Protein AF-A0A9W8EAJ6-F1 (afdb_monomer_lite)

Structure (mmCIF, N/CA/C/O backbone):
data_AF-A0A9W8EAJ6-F1
#
_entry.id   AF-A0A9W8EAJ6-F1
#
loop_
_atom_site.group_PDB
_atom_site.id
_atom_site.type_symbol
_atom_site.label_atom_id
_atom_site.label_alt_id
_atom_site.label_comp_id
_atom_site.label_asym_id
_atom_site.label_entity_id
_atom_site.label_seq_id
_atom_site.pdbx_PDB_ins_code
_atom_site.Cartn_x
_atom_site.Cartn_y
_atom_site.Cartn_z
_atom_site.occupancy
_atom_site.B_iso_or_equiv
_atom_site.auth_seq_id
_atom_site.auth_comp_id
_atom_site.auth_asym_id
_atom_site.auth_atom_id
_atom_site.pdbx_PDB_model_num
ATOM 1 N N . MET A 1 1 ? -0.720 11.144 10.031 1.00 89.62 1 MET A N 1
ATOM 2 C CA . MET A 1 1 ? -1.050 9.856 9.384 1.00 89.62 1 MET A CA 1
ATOM 3 C C . MET A 1 1 ? -2.535 9.618 9.545 1.00 89.62 1 MET A C 1
ATOM 5 O O . MET A 1 1 ? -3.021 9.805 10.653 1.00 89.62 1 MET A O 1
ATOM 9 N N . ARG A 1 2 ? -3.242 9.291 8.466 1.00 92.81 2 ARG A N 1
ATOM 10 C CA . ARG A 1 2 ? -4.696 9.082 8.457 1.00 92.81 2 ARG A CA 1
ATOM 11 C C . ARG A 1 2 ? -5.006 7.852 7.611 1.00 92.81 2 ARG A C 1
ATOM 13 O O . ARG A 1 2 ? -4.375 7.677 6.569 1.00 92.81 2 ARG A O 1
ATOM 20 N N . PHE A 1 3 ? -5.939 7.018 8.045 1.00 95.12 3 PHE A N 1
ATOM 21 C CA . PHE A 1 3 ? -6.384 5.852 7.290 1.00 95.12 3 PHE A CA 1
ATOM 22 C C . PHE A 1 3 ? -7.760 6.101 6.695 1.00 95.12 3 PHE A C 1
ATOM 24 O O . PHE A 1 3 ? -8.607 6.727 7.323 1.00 95.12 3 PHE A O 1
ATOM 31 N N . PHE A 1 4 ? -7.978 5.572 5.501 1.00 95.56 4 PHE A N 1
ATOM 32 C CA . PHE A 1 4 ? -9.259 5.573 4.816 1.00 95.56 4 PHE A CA 1
ATOM 33 C C . PHE A 1 4 ? -9.623 4.129 4.497 1.00 95.56 4 PHE A C 1
ATOM 35 O O . PHE A 1 4 ? -8.801 3.388 3.944 1.00 95.56 4 PHE A O 1
ATOM 42 N N . VAL A 1 5 ? -10.840 3.738 4.860 1.00 95.44 5 VAL A N 1
ATOM 43 C CA . VAL A 1 5 ? -11.402 2.418 4.575 1.00 95.44 5 VAL A CA 1
ATOM 44 C C . VAL A 1 5 ? -12.725 2.614 3.864 1.00 95.44 5 VAL A C 1
ATOM 46 O O . VAL A 1 5 ? -13.635 3.243 4.398 1.00 95.44 5 VAL A O 1
ATOM 49 N N . LEU A 1 6 ? -12.814 2.098 2.642 1.00 94.19 6 LEU A N 1
ATOM 50 C CA . LEU A 1 6 ? -13.946 2.345 1.759 1.00 94.19 6 LEU A CA 1
ATOM 51 C C . LEU A 1 6 ? -14.467 1.033 1.176 1.00 94.19 6 LEU A C 1
ATOM 53 O O . LEU A 1 6 ? -13.667 0.255 0.646 1.00 94.19 6 LEU A O 1
ATOM 57 N N . PRO A 1 7 ? -15.782 0.769 1.237 1.00 93.50 7 PRO A N 1
ATOM 58 C CA . PRO A 1 7 ? -16.356 -0.352 0.520 1.00 93.50 7 PRO A CA 1
ATOM 59 C C . PRO A 1 7 ? -16.374 -0.022 -0.977 1.00 93.50 7 PRO A C 1
ATOM 61 O O . PRO A 1 7 ? -16.717 1.090 -1.376 1.00 93.50 7 PRO A O 1
ATOM 64 N N . LEU A 1 8 ? -15.966 -0.977 -1.811 1.00 91.31 8 LEU A N 1
ATOM 65 C CA . LEU A 1 8 ? -15.994 -0.826 -3.266 1.00 91.31 8 LEU A CA 1
ATOM 66 C C . LEU A 1 8 ? -17.090 -1.671 -3.893 1.00 91.31 8 LEU A C 1
ATOM 68 O O . LEU A 1 8 ? -17.785 -1.190 -4.782 1.00 91.31 8 LEU A O 1
ATOM 72 N N . PHE A 1 9 ? -17.232 -2.919 -3.453 1.00 90.44 9 PHE A N 1
ATOM 73 C CA . PHE A 1 9 ? -18.288 -3.810 -3.917 1.00 90.44 9 PHE A CA 1
ATOM 74 C C . PHE A 1 9 ? -18.411 -5.016 -2.985 1.00 90.44 9 PHE A C 1
ATOM 76 O O . PHE A 1 9 ? -17.441 -5.758 -2.818 1.00 90.44 9 PHE A O 1
ATOM 83 N N . LYS A 1 10 ? -19.591 -5.242 -2.397 1.00 87.00 10 LYS A N 1
ATOM 84 C CA . LYS A 1 10 ? -19.838 -6.336 -1.438 1.00 87.00 10 LYS A CA 1
ATOM 85 C C . LYS A 1 10 ? -18.746 -6.383 -0.351 1.00 87.00 10 LYS A C 1
ATOM 87 O O . LYS A 1 10 ? -18.447 -5.379 0.292 1.00 87.00 10 LYS A O 1
ATOM 92 N N . ASP A 1 11 ? -18.086 -7.529 -0.200 1.00 83.19 11 ASP A N 1
ATOM 93 C CA . ASP A 1 11 ? -17.000 -7.742 0.754 1.00 83.19 11 ASP A CA 1
ATOM 94 C C . ASP A 1 11 ? -15.643 -7.217 0.273 1.00 83.19 11 ASP A C 1
ATOM 96 O O . ASP A 1 11 ? -14.625 -7.535 0.881 1.00 83.19 11 ASP A O 1
ATOM 100 N N . GLN A 1 12 ? -15.554 -6.451 -0.811 1.00 87.69 12 GLN A N 1
ATOM 101 C CA . GLN A 1 12 ? -14.287 -5.910 -1.301 1.00 87.69 12 GLN A CA 1
ATOM 102 C C . GLN A 1 12 ? -14.110 -4.465 -0.845 1.00 87.69 12 GLN A C 1
ATOM 104 O O . GLN A 1 12 ? -14.872 -3.575 -1.229 1.00 87.69 12 GLN A O 1
ATOM 109 N N . TRP A 1 13 ? -13.100 -4.243 -0.003 1.00 91.94 13 TRP A N 1
ATOM 110 C CA . TRP A 1 13 ? -12.813 -2.946 0.605 1.00 91.94 13 TRP A CA 1
ATOM 111 C C . TRP A 1 13 ? -11.442 -2.455 0.166 1.00 91.94 13 TRP A C 1
ATOM 113 O O . TRP A 1 13 ? -10.505 -3.240 0.031 1.00 91.94 13 TRP A O 1
ATOM 123 N N . ALA A 1 14 ? -11.322 -1.147 -0.006 1.00 93.88 14 ALA A N 1
ATOM 124 C CA . ALA A 1 14 ? -10.057 -0.488 -0.237 1.00 93.88 14 ALA A CA 1
ATOM 125 C C . ALA A 1 14 ? -9.509 0.067 1.075 1.00 93.88 14 ALA A C 1
ATOM 127 O O . ALA A 1 14 ? -10.235 0.696 1.848 1.00 93.88 14 ALA A O 1
ATOM 128 N N . PHE A 1 15 ? -8.209 -0.109 1.277 1.00 95.19 15 PHE A N 1
ATOM 129 C CA . PHE A 1 15 ? -7.473 0.495 2.376 1.00 95.19 15 PHE A CA 1
ATOM 130 C C . PHE A 1 15 ? -6.466 1.490 1.808 1.00 95.19 15 PHE A C 1
ATOM 132 O O . PHE A 1 15 ? -5.731 1.179 0.869 1.00 95.19 15 PHE A O 1
ATOM 139 N N . HIS A 1 16 ? -6.404 2.683 2.386 1.00 94.94 16 HIS A N 1
ATOM 140 C CA . HIS A 1 16 ? -5.397 3.678 2.044 1.00 94.94 16 HIS A CA 1
ATOM 141 C C . HIS A 1 16 ? -4.862 4.334 3.313 1.00 94.94 16 HIS A C 1
ATOM 143 O O . HIS A 1 16 ? -5.620 4.702 4.207 1.00 94.94 16 HIS A O 1
ATOM 149 N N . CYS A 1 17 ? -3.544 4.497 3.389 1.00 94.31 17 CYS A N 1
ATOM 150 C CA . CYS A 1 17 ? -2.899 5.276 4.436 1.00 94.31 17 CYS A CA 1
ATOM 151 C C . CYS A 1 17 ? -2.287 6.531 3.819 1.00 94.31 17 CYS A C 1
ATOM 153 O O . CYS A 1 17 ? -1.396 6.434 2.972 1.00 94.31 17 CYS A O 1
ATOM 155 N N . GLN A 1 18 ? -2.725 7.694 4.292 1.00 90.75 18 GLN A N 1
ATOM 156 C CA . GLN A 1 18 ? -2.123 8.973 3.967 1.00 90.75 18 GLN A CA 1
ATOM 157 C C . GLN A 1 18 ? -1.048 9.314 5.008 1.00 90.75 18 GLN A C 1
ATOM 159 O O . GLN A 1 18 ? -1.333 9.608 6.179 1.00 90.75 18 GLN A O 1
ATOM 164 N N . ALA A 1 19 ? 0.209 9.304 4.572 1.00 84.31 19 ALA A N 1
ATOM 165 C CA . ALA A 1 19 ? 1.317 9.871 5.325 1.00 84.31 19 ALA A CA 1
ATOM 166 C C . ALA A 1 19 ? 1.406 11.379 5.045 1.00 84.31 19 ALA A C 1
ATOM 168 O O . ALA A 1 19 ? 1.349 11.810 3.900 1.00 84.31 19 ALA A O 1
ATOM 169 N N . SER A 1 20 ? 1.545 12.184 6.095 1.00 67.50 20 SER A N 1
ATOM 170 C CA . SER A 1 20 ? 1.568 13.651 6.011 1.00 67.50 20 SER A CA 1
ATOM 171 C C . SER A 1 20 ? 2.980 14.236 5.903 1.00 67.50 20 SER A C 1
ATOM 173 O O . SER A 1 20 ? 3.146 15.441 6.041 1.00 67.50 20 SER A O 1
ATOM 175 N N . ILE A 1 21 ? 4.007 13.398 5.732 1.00 67.06 21 ILE A N 1
ATOM 176 C CA . ILE A 1 21 ? 5.406 13.833 5.771 1.00 67.06 21 ILE A CA 1
ATOM 177 C C . ILE A 1 21 ? 6.063 13.493 4.432 1.00 67.06 21 ILE A C 1
ATOM 179 O O . ILE A 1 21 ? 6.077 12.314 4.060 1.00 67.06 21 ILE A O 1
ATOM 183 N N . PRO A 1 22 ? 6.598 14.493 3.709 1.00 66.81 22 PRO A N 1
ATOM 184 C CA . PRO A 1 22 ? 7.308 14.245 2.467 1.00 66.81 22 PRO A CA 1
ATOM 185 C C . PRO A 1 22 ? 8.595 13.457 2.751 1.00 66.81 22 PRO A C 1
ATOM 187 O O . PRO A 1 22 ? 9.232 13.661 3.789 1.00 66.81 22 PRO A O 1
ATOM 190 N N . PRO A 1 23 ? 9.009 12.552 1.851 1.00 67.06 23 PRO A N 1
ATOM 191 C CA . PRO A 1 23 ? 10.304 11.903 1.970 1.00 67.06 23 PRO A CA 1
ATOM 192 C C . PRO A 1 23 ? 11.406 12.971 1.905 1.00 67.06 23 PRO A C 1
ATOM 194 O O . PRO A 1 23 ? 11.477 13.742 0.954 1.00 67.06 23 PRO A O 1
ATOM 197 N N . THR A 1 24 ? 12.274 13.031 2.915 1.00 73.38 24 THR A N 1
ATOM 198 C CA . THR A 1 24 ? 13.404 13.972 2.962 1.00 73.38 24 THR A CA 1
ATOM 199 C C . THR A 1 24 ? 14.744 13.241 2.842 1.00 73.38 24 THR A C 1
ATOM 201 O O . THR A 1 24 ? 14.860 12.041 3.097 1.00 73.38 24 THR A O 1
ATOM 204 N N . GLY A 1 25 ? 15.785 13.962 2.412 1.00 83.56 25 GLY A N 1
ATOM 205 C CA . GLY A 1 25 ? 17.162 13.458 2.356 1.00 83.56 25 GLY A CA 1
ATOM 206 C C . GLY A 1 25 ? 17.630 12.957 0.983 1.00 83.56 25 GLY A C 1
ATOM 207 O O . GLY A 1 25 ? 17.016 13.204 -0.053 1.00 83.56 25 GLY A O 1
ATOM 208 N N . ARG A 1 26 ? 18.782 12.269 0.959 1.00 84.81 26 ARG A N 1
ATOM 209 C CA . ARG A 1 26 ? 19.450 11.838 -0.289 1.00 84.81 26 ARG A CA 1
ATOM 210 C C . ARG A 1 26 ? 18.648 10.786 -1.051 1.00 84.81 26 ARG A C 1
ATOM 212 O O . ARG A 1 26 ? 18.604 10.840 -2.273 1.00 84.81 26 ARG A O 1
ATOM 219 N N . ILE A 1 27 ? 18.005 9.861 -0.337 1.00 80.25 27 ILE A N 1
ATOM 220 C CA . ILE A 1 27 ? 17.162 8.820 -0.942 1.00 80.25 27 ILE A CA 1
ATOM 221 C C . ILE A 1 27 ? 15.975 9.461 -1.666 1.00 80.25 27 ILE A C 1
ATOM 223 O O . ILE A 1 27 ? 15.689 9.075 -2.793 1.00 80.25 27 ILE A O 1
ATOM 227 N N . ALA A 1 28 ? 15.349 10.480 -1.065 1.00 83.81 28 ALA A N 1
ATOM 228 C CA . ALA A 1 28 ? 14.253 11.214 -1.692 1.00 83.81 28 ALA A CA 1
ATOM 229 C C . ALA A 1 28 ? 14.673 11.817 -3.041 1.00 83.81 28 ALA A C 1
ATOM 231 O O . ALA A 1 28 ? 14.007 11.583 -4.037 1.00 83.81 28 ALA A O 1
ATOM 232 N N . ARG A 1 29 ? 15.854 12.449 -3.121 1.00 87.62 29 ARG A N 1
ATOM 233 C CA . ARG A 1 29 ? 16.379 12.989 -4.392 1.00 87.62 29 ARG A CA 1
ATOM 234 C C . ARG A 1 29 ? 16.555 11.925 -5.478 1.00 87.62 29 ARG A C 1
ATOM 236 O O . ARG A 1 29 ? 16.281 12.193 -6.643 1.00 87.62 29 ARG A O 1
ATOM 243 N N . TRP A 1 30 ? 17.028 10.732 -5.114 1.00 86.00 30 TRP A N 1
ATOM 244 C CA . TRP A 1 30 ? 17.162 9.621 -6.063 1.00 86.00 30 TRP A CA 1
ATOM 245 C C . TRP A 1 30 ? 15.804 9.090 -6.522 1.00 86.00 30 TRP A C 1
ATOM 247 O O . TRP A 1 30 ? 15.645 8.775 -7.700 1.00 86.00 30 TRP A O 1
ATOM 257 N N . VAL A 1 31 ? 14.827 9.024 -5.614 1.00 83.38 31 VAL A N 1
ATOM 258 C CA . VAL A 1 31 ? 13.443 8.669 -5.949 1.00 83.38 31 VAL A CA 1
ATOM 259 C C . VAL A 1 31 ? 12.846 9.712 -6.891 1.00 83.38 31 VAL A C 1
ATOM 261 O O . VAL A 1 31 ? 12.343 9.337 -7.942 1.00 83.38 31 VAL A O 1
ATOM 264 N N . ASP A 1 32 ? 12.986 11.003 -6.590 1.00 86.94 32 ASP A N 1
ATOM 265 C CA . ASP A 1 32 ? 12.490 12.094 -7.436 1.00 86.94 32 ASP A CA 1
ATOM 266 C C . ASP A 1 32 ? 13.138 12.075 -8.824 1.00 86.94 32 ASP A C 1
ATOM 268 O O . ASP A 1 32 ? 12.467 12.257 -9.839 1.00 86.94 32 ASP A O 1
ATOM 272 N N . TYR A 1 33 ? 14.446 11.817 -8.892 1.00 89.62 33 TYR A N 1
ATOM 273 C CA . TYR A 1 33 ? 15.153 11.640 -10.157 1.00 89.62 33 TYR A CA 1
ATOM 274 C C . TYR A 1 33 ? 14.584 10.465 -10.962 1.00 89.62 33 TYR A C 1
ATOM 276 O O . TYR A 1 33 ? 14.325 10.606 -12.160 1.00 89.62 33 TYR A O 1
ATOM 284 N N . ALA A 1 34 ? 14.368 9.316 -10.315 1.00 87.56 34 ALA A N 1
ATOM 285 C CA . ALA A 1 34 ? 13.790 8.141 -10.955 1.00 87.56 34 ALA A CA 1
ATOM 286 C C . ALA A 1 34 ? 12.357 8.406 -11.443 1.00 87.56 34 ALA A C 1
ATOM 288 O O . ALA A 1 34 ? 12.036 8.038 -12.573 1.00 87.56 34 ALA A O 1
ATOM 289 N N . SER A 1 35 ? 11.535 9.102 -10.651 1.00 87.56 35 SER A N 1
ATOM 290 C CA . SER A 1 35 ? 10.177 9.512 -11.027 1.00 87.56 35 SER A CA 1
ATOM 291 C C . SER A 1 35 ? 10.182 10.403 -12.266 1.00 87.56 35 SER A C 1
ATOM 293 O O . SER A 1 35 ? 9.521 10.076 -13.245 1.00 87.56 35 SER A O 1
ATOM 295 N N . ARG A 1 36 ? 11.024 11.445 -12.305 1.00 91.06 36 ARG A N 1
ATOM 296 C CA . ARG A 1 36 ? 11.154 12.325 -13.483 1.00 91.06 36 ARG A CA 1
ATOM 297 C C . ARG A 1 36 ? 11.602 11.569 -14.731 1.00 91.06 36 ARG A C 1
ATOM 299 O O . ARG A 1 36 ? 11.139 11.841 -15.834 1.00 91.06 36 ARG A O 1
ATOM 306 N N . LYS A 1 37 ? 12.523 10.609 -14.582 1.00 91.00 37 LYS A N 1
ATOM 307 C CA . LYS A 1 37 ? 12.946 9.753 -15.700 1.00 91.00 37 LYS A CA 1
ATOM 308 C C . LYS A 1 37 ? 11.824 8.836 -16.172 1.00 91.00 37 LYS A C 1
ATOM 310 O O . LYS A 1 37 ? 11.708 8.637 -17.376 1.00 91.00 37 LYS A O 1
ATOM 315 N N . TRP A 1 38 ? 11.020 8.299 -15.256 1.00 89.06 38 TRP A N 1
ATOM 316 C CA . TRP A 1 38 ? 9.852 7.480 -15.571 1.00 89.06 38 TRP A CA 1
ATOM 317 C C . TRP A 1 38 ? 8.773 8.283 -16.308 1.00 89.06 38 TRP A C 1
ATOM 319 O O . TRP A 1 38 ? 8.290 7.841 -17.347 1.00 89.06 38 TRP A O 1
ATOM 329 N N . GLU A 1 39 ? 8.460 9.487 -15.828 1.00 90.38 39 GLU A N 1
ATOM 330 C CA . GLU A 1 39 ? 7.523 10.430 -16.456 1.00 90.38 39 GLU A CA 1
ATOM 331 C C . GLU A 1 39 ? 7.987 10.840 -17.856 1.00 90.38 39 GLU A C 1
ATOM 333 O O . GLU A 1 39 ? 7.217 10.759 -18.811 1.00 90.38 39 GLU A O 1
ATOM 338 N N . GLY A 1 40 ? 9.278 11.132 -18.026 1.00 90.06 40 GLY A N 1
ATOM 339 C CA . GLY A 1 40 ? 9.847 11.439 -19.339 1.00 90.06 40 GLY A CA 1
ATOM 340 C C . GLY A 1 40 ? 9.742 10.295 -20.360 1.00 90.06 40 GLY A C 1
ATOM 341 O O . GLY A 1 40 ? 9.843 10.543 -21.560 1.00 90.06 40 GLY A O 1
ATOM 342 N N . LEU A 1 41 ? 9.525 9.036 -19.943 1.00 88.50 41 LEU A N 1
ATOM 343 C CA . LEU A 1 41 ? 9.222 7.943 -20.883 1.00 88.50 41 LEU A CA 1
ATOM 344 C C . LEU A 1 41 ? 7.795 8.048 -21.441 1.00 88.50 41 LEU A C 1
ATOM 346 O O . LEU A 1 41 ? 7.576 7.681 -22.600 1.00 88.50 41 LEU A O 1
ATOM 350 N N . ALA A 1 42 ? 6.851 8.558 -20.647 1.00 88.69 42 ALA A N 1
ATOM 351 C CA . ALA A 1 42 ? 5.457 8.745 -21.039 1.00 88.69 42 ALA A CA 1
ATOM 352 C C . ALA A 1 42 ? 5.305 9.821 -22.124 1.00 88.69 42 ALA A C 1
ATOM 354 O O . ALA A 1 42 ? 4.517 9.648 -23.050 1.00 88.69 42 ALA A O 1
ATOM 355 N N . GLU A 1 43 ? 6.114 10.881 -22.050 1.00 90.69 43 GLU A N 1
ATOM 356 C CA . GLU A 1 43 ? 6.112 12.013 -22.991 1.00 90.69 43 GLU A CA 1
ATOM 357 C C . GLU A 1 43 ? 6.640 11.653 -24.391 1.00 90.69 43 GLU A C 1
ATOM 359 O O . GLU A 1 43 ? 6.469 12.404 -25.350 1.00 90.69 43 GLU A O 1
ATOM 364 N N . THR A 1 44 ? 7.290 10.495 -24.545 1.00 90.75 44 THR A N 1
ATOM 365 C CA . THR A 1 44 ? 7.831 10.083 -25.847 1.00 90.75 44 THR A CA 1
ATOM 366 C C . THR A 1 44 ? 6.728 9.653 -26.824 1.00 90.75 44 THR A C 1
ATOM 368 O O . THR A 1 44 ? 5.710 9.106 -26.390 1.00 90.75 44 THR A O 1
ATOM 371 N N . PRO A 1 45 ? 6.923 9.822 -28.153 1.00 88.81 45 PRO A N 1
ATOM 372 C CA . PRO A 1 45 ? 5.915 9.466 -29.151 1.00 88.81 45 PRO A CA 1
ATOM 373 C C . PRO A 1 45 ? 5.407 8.031 -28.987 1.00 88.81 45 PRO A C 1
ATOM 375 O O . PRO A 1 45 ? 6.194 7.115 -28.746 1.00 88.81 45 PRO A O 1
ATOM 378 N N . THR A 1 46 ? 4.108 7.806 -29.195 1.00 80.31 46 THR A N 1
ATOM 379 C CA . THR A 1 46 ? 3.432 6.511 -28.956 1.00 80.31 46 THR A CA 1
ATOM 380 C C . THR A 1 46 ? 4.038 5.329 -29.720 1.00 80.31 46 THR A C 1
ATOM 382 O O . THR A 1 46 ? 3.982 4.190 -29.261 1.00 80.31 46 THR A O 1
ATOM 385 N N . LYS A 1 47 ? 4.670 5.582 -30.873 1.00 86.38 47 LYS A N 1
ATOM 386 C CA . LYS A 1 47 ? 5.364 4.558 -31.674 1.00 86.38 47 LYS A CA 1
ATOM 387 C C . LYS A 1 47 ? 6.769 4.206 -31.155 1.00 86.38 47 LYS A C 1
ATOM 389 O O . LYS A 1 47 ? 7.353 3.232 -31.622 1.00 86.38 47 LYS A O 1
ATOM 394 N N . SER A 1 48 ? 7.312 4.961 -30.199 1.00 90.00 48 SER A N 1
ATOM 395 C CA . SER A 1 48 ? 8.650 4.756 -29.637 1.00 90.00 48 SER A CA 1
ATOM 396 C C . SER A 1 48 ? 8.706 3.538 -28.714 1.00 90.00 48 SER A C 1
ATOM 398 O O . SER A 1 48 ? 7.792 3.283 -27.926 1.00 90.00 48 SER A O 1
ATOM 400 N N . TRP A 1 49 ? 9.829 2.816 -28.737 1.00 87.31 49 TRP A N 1
ATOM 401 C CA . TRP A 1 49 ? 10.092 1.721 -27.798 1.00 87.31 49 TRP A CA 1
ATOM 402 C C . TRP A 1 49 ? 10.058 2.186 -26.330 1.00 87.31 49 TRP A C 1
ATOM 404 O O . TRP A 1 49 ? 9.671 1.414 -25.457 1.00 87.31 49 TRP A O 1
ATOM 414 N N . LYS A 1 50 ? 10.393 3.458 -26.061 1.00 88.06 50 LYS A N 1
ATOM 415 C CA . LYS A 1 50 ? 10.328 4.071 -24.723 1.00 88.06 50 LYS A CA 1
ATOM 416 C C . LYS A 1 50 ? 8.891 4.188 -24.213 1.00 88.06 50 LYS A C 1
ATOM 418 O O . LYS A 1 50 ? 8.616 3.797 -23.083 1.00 88.06 50 LYS A O 1
ATOM 423 N N . ASN A 1 51 ? 7.968 4.640 -25.063 1.00 90.50 51 ASN A N 1
ATOM 424 C CA . ASN A 1 51 ? 6.550 4.705 -24.720 1.00 90.50 51 ASN A CA 1
ATOM 425 C C . ASN A 1 51 ? 5.979 3.291 -24.509 1.00 90.50 51 ASN A C 1
ATOM 427 O O . ASN A 1 51 ? 5.270 3.042 -23.536 1.00 90.50 51 ASN A O 1
ATOM 431 N N . ARG A 1 52 ? 6.379 2.318 -25.346 1.00 89.69 52 ARG A N 1
ATOM 432 C CA . ARG A 1 52 ? 6.030 0.899 -25.141 1.00 89.69 52 ARG A CA 1
ATOM 433 C C . ARG A 1 52 ? 6.543 0.360 -23.804 1.00 89.69 52 ARG A C 1
ATOM 435 O O . ARG A 1 52 ? 5.810 -0.368 -23.134 1.00 89.69 52 ARG A O 1
ATOM 442 N N . LEU A 1 53 ? 7.765 0.720 -23.404 1.00 89.75 53 LEU A N 1
ATOM 443 C CA . LEU A 1 53 ? 8.334 0.359 -22.105 1.00 89.75 53 LEU A CA 1
ATOM 444 C C . LEU A 1 53 ? 7.514 0.957 -20.955 1.00 89.75 53 LEU A C 1
ATOM 446 O O . LEU A 1 53 ? 7.143 0.224 -20.040 1.00 89.75 53 LEU A O 1
ATOM 450 N N . TYR A 1 54 ? 7.174 2.245 -21.036 1.00 90.62 54 TYR A N 1
ATOM 451 C CA . TYR A 1 54 ? 6.316 2.915 -20.057 1.00 90.62 54 TYR A CA 1
ATOM 452 C C . TYR A 1 54 ? 4.955 2.219 -19.928 1.00 90.62 54 TYR A C 1
ATOM 454 O O . TYR A 1 54 ? 4.585 1.785 -18.839 1.00 90.62 54 TYR A O 1
ATOM 462 N N . GLN A 1 55 ? 4.244 2.012 -21.042 1.00 91.44 55 GLN A N 1
ATOM 463 C CA . GLN A 1 55 ? 2.937 1.345 -21.039 1.00 91.44 55 GLN A CA 1
ATOM 464 C C . GLN A 1 55 ? 3.012 -0.076 -20.473 1.00 91.44 55 GLN A C 1
ATOM 466 O O . GLN A 1 55 ? 2.144 -0.494 -19.709 1.00 91.44 55 GLN A O 1
ATOM 471 N N . THR A 1 56 ? 4.052 -0.830 -20.836 1.00 90.88 56 THR A N 1
ATOM 472 C CA . THR A 1 56 ? 4.253 -2.195 -20.334 1.00 90.88 56 THR A CA 1
ATOM 473 C C . THR A 1 56 ? 4.514 -2.192 -18.831 1.00 90.88 56 THR A C 1
ATOM 475 O O . THR A 1 56 ? 3.926 -2.997 -18.110 1.00 90.88 56 THR A O 1
ATOM 478 N N . GLY A 1 57 ? 5.339 -1.266 -18.337 1.00 90.50 57 GLY A N 1
ATOM 479 C CA . GLY A 1 57 ? 5.586 -1.120 -16.907 1.00 90.50 57 GLY A CA 1
ATOM 480 C C . GLY A 1 57 ? 4.347 -0.682 -16.131 1.00 90.50 57 GLY A C 1
ATOM 481 O O . GLY A 1 57 ? 4.090 -1.243 -15.072 1.00 90.50 57 GLY A O 1
ATOM 482 N N . MET A 1 58 ? 3.527 0.223 -16.673 1.00 89.12 58 MET A N 1
ATOM 483 C CA . MET A 1 58 ? 2.246 0.606 -16.064 1.00 89.12 58 MET A CA 1
ATOM 484 C C . MET A 1 58 ? 1.309 -0.600 -15.928 1.00 89.12 58 MET A C 1
ATOM 486 O O . MET A 1 58 ? 0.872 -0.908 -14.822 1.00 89.12 58 MET A O 1
ATOM 490 N N . ARG A 1 59 ? 1.121 -1.382 -17.003 1.00 89.75 59 ARG A N 1
ATOM 491 C CA . ARG A 1 59 ? 0.329 -2.629 -16.957 1.00 89.75 59 ARG A CA 1
ATOM 492 C C . ARG A 1 59 ? 0.853 -3.619 -15.919 1.00 89.75 59 ARG A C 1
ATOM 494 O O . ARG A 1 59 ? 0.074 -4.344 -15.308 1.00 89.75 59 ARG A O 1
ATOM 501 N N . LEU A 1 60 ? 2.170 -3.683 -15.735 1.00 89.38 60 LEU A N 1
ATOM 502 C CA . LEU A 1 60 ? 2.794 -4.544 -14.735 1.00 89.38 60 LEU A CA 1
ATOM 503 C C . LEU A 1 60 ? 2.547 -4.032 -13.310 1.00 89.38 60 LEU A C 1
ATOM 505 O O . LEU A 1 60 ? 2.255 -4.829 -12.422 1.00 89.38 60 LEU A O 1
ATOM 509 N N . MET A 1 61 ? 2.627 -2.719 -13.091 1.00 88.31 61 MET A N 1
ATOM 510 C CA . MET A 1 61 ? 2.335 -2.093 -11.799 1.00 88.31 61 MET A CA 1
ATOM 511 C C . MET A 1 61 ? 0.858 -2.209 -11.410 1.00 88.31 61 MET A C 1
ATOM 513 O O . MET A 1 61 ? 0.561 -2.356 -10.226 1.00 88.31 61 MET A O 1
ATOM 517 N N . ASP A 1 62 ? -0.055 -2.196 -12.380 1.00 87.06 62 ASP A N 1
ATOM 518 C CA . ASP A 1 62 ? -1.498 -2.345 -12.144 1.00 87.06 62 ASP A CA 1
ATOM 519 C C . ASP A 1 62 ? -1.894 -3.773 -11.742 1.00 87.06 62 ASP A C 1
ATOM 521 O O . ASP A 1 62 ? -2.905 -3.977 -11.067 1.00 87.06 62 ASP A O 1
ATOM 525 N N . ARG A 1 63 ? -1.059 -4.765 -12.079 1.00 89.19 63 ARG A N 1
ATOM 526 C CA . ARG A 1 63 ? -1.204 -6.152 -11.605 1.00 89.19 63 ARG A CA 1
ATOM 527 C C . ARG A 1 63 ? -0.788 -6.347 -10.150 1.00 89.19 63 ARG A C 1
ATOM 529 O O . ARG A 1 63 ? -1.077 -7.394 -9.579 1.00 89.19 63 ARG A O 1
ATOM 536 N N . ILE A 1 64 ? -0.077 -5.390 -9.559 1.00 91.06 64 ILE A N 1
ATOM 537 C CA . ILE A 1 64 ? 0.331 -5.478 -8.157 1.00 91.06 64 ILE A CA 1
ATOM 538 C C . ILE A 1 64 ? -0.914 -5.336 -7.284 1.00 91.06 64 ILE A C 1
ATOM 540 O O . ILE A 1 64 ? -1.642 -4.353 -7.413 1.00 91.06 64 ILE A O 1
ATOM 544 N N . ASP A 1 65 ? -1.120 -6.295 -6.380 1.00 91.69 65 ASP A N 1
ATOM 545 C CA . ASP A 1 65 ? -2.216 -6.305 -5.405 1.00 91.69 65 ASP A CA 1
ATOM 546 C C . ASP A 1 65 ? -2.340 -4.930 -4.720 1.00 91.69 65 ASP A C 1
ATOM 548 O O . ASP A 1 65 ? -1.358 -4.366 -4.225 1.00 91.69 65 ASP A O 1
ATOM 552 N N . HIS A 1 66 ? -3.543 -4.359 -4.719 1.00 91.94 66 HIS A N 1
ATOM 553 C CA . HIS A 1 66 ? -3.819 -3.063 -4.101 1.00 91.94 66 HIS A CA 1
ATOM 554 C C . HIS A 1 66 ? -3.436 -3.022 -2.611 1.00 91.94 66 HIS A C 1
ATOM 556 O O . HIS A 1 66 ? -3.024 -1.967 -2.125 1.00 91.94 66 HIS A O 1
ATOM 562 N N . HIS A 1 67 ? -3.460 -4.154 -1.899 1.00 94.44 67 HIS A N 1
ATOM 563 C CA . HIS A 1 67 ? -2.968 -4.238 -0.526 1.00 94.44 67 HIS A CA 1
ATOM 564 C C . HIS A 1 67 ? -1.452 -4.014 -0.429 1.00 94.44 67 HIS A C 1
ATOM 566 O O . HIS A 1 67 ? -0.989 -3.411 0.535 1.00 94.44 67 HIS A O 1
ATOM 572 N N . GLU A 1 68 ? -0.658 -4.433 -1.423 1.00 95.12 68 GLU A N 1
ATOM 573 C CA . GLU A 1 68 ? 0.784 -4.140 -1.447 1.00 95.12 68 GLU A CA 1
ATOM 574 C C . GLU A 1 68 ? 1.008 -2.621 -1.516 1.00 95.12 68 GLU A C 1
ATOM 576 O O . GLU A 1 68 ? 1.852 -2.077 -0.802 1.00 95.12 68 GLU A O 1
ATOM 581 N N . TRP A 1 69 ? 0.212 -1.911 -2.322 1.00 93.81 69 TRP A N 1
ATOM 582 C CA . TRP A 1 69 ? 0.242 -0.447 -2.388 1.00 93.81 69 TRP A CA 1
ATOM 583 C C . TRP A 1 69 ? -0.209 0.217 -1.086 1.00 93.81 69 TRP A C 1
ATOM 585 O O . TRP A 1 69 ? 0.430 1.183 -0.665 1.00 93.81 69 TRP A O 1
ATOM 595 N N . PHE A 1 70 ? -1.239 -0.323 -0.432 1.00 95.56 70 PHE A N 1
ATOM 596 C CA . PHE A 1 70 ? -1.668 0.111 0.896 1.00 95.56 70 PHE A CA 1
ATOM 597 C C . PHE A 1 70 ? -0.529 0.007 1.917 1.00 95.56 70 PHE A C 1
ATOM 599 O O . PHE A 1 70 ? -0.172 1.000 2.546 1.00 95.56 70 PHE A O 1
ATOM 606 N N . PHE A 1 71 ? 0.114 -1.157 2.040 1.00 96.38 71 PHE A N 1
ATOM 607 C C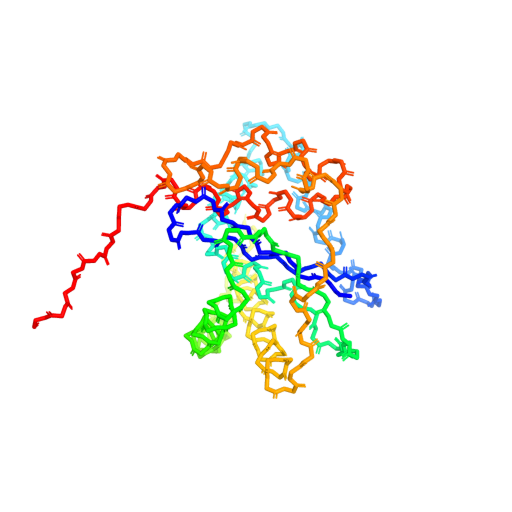A . PHE A 1 71 ? 1.209 -1.323 2.996 1.00 96.38 71 PHE A CA 1
ATOM 608 C C . PHE A 1 71 ? 2.398 -0.413 2.688 1.00 96.38 71 PHE A C 1
ATOM 610 O O . PHE A 1 71 ? 3.007 0.133 3.603 1.00 96.38 71 PHE A O 1
ATOM 617 N N . LYS A 1 72 ? 2.717 -0.184 1.410 1.00 93.38 72 LYS A N 1
ATOM 618 C CA . LYS A 1 72 ? 3.788 0.745 1.016 1.00 93.38 72 LYS A CA 1
ATOM 619 C C . LYS A 1 72 ? 3.526 2.186 1.457 1.00 93.38 72 LYS A C 1
ATOM 621 O O . LYS A 1 72 ? 4.499 2.914 1.687 1.00 93.38 72 LYS A O 1
ATOM 626 N N . SER A 1 73 ? 2.255 2.588 1.558 1.00 92.19 73 SER A N 1
ATOM 627 C CA . SER A 1 73 ? 1.850 3.934 1.971 1.00 92.19 73 SER A CA 1
ATOM 628 C C . SER A 1 73 ? 1.847 4.126 3.493 1.00 92.19 73 SER A C 1
ATOM 630 O O . SER A 1 73 ? 1.831 5.264 3.967 1.00 92.19 73 SER A O 1
ATOM 632 N N . VAL A 1 74 ? 1.944 3.042 4.273 1.00 94.06 74 VAL A N 1
ATOM 633 C CA . VAL A 1 74 ? 2.159 3.117 5.722 1.00 94.06 74 VAL A CA 1
ATOM 634 C C . VAL A 1 74 ? 3.594 3.617 5.989 1.00 94.06 74 VAL A C 1
ATOM 636 O O . VAL A 1 74 ? 4.569 2.994 5.547 1.00 94.06 74 VAL A O 1
ATOM 639 N N . PRO A 1 75 ? 3.779 4.761 6.677 1.00 90.69 75 PRO A N 1
ATOM 640 C CA . PRO A 1 75 ? 5.109 5.258 7.028 1.00 90.69 75 PRO A CA 1
ATOM 641 C C . PRO A 1 75 ? 5.789 4.273 7.981 1.00 90.69 75 PRO A C 1
ATOM 643 O O . PRO A 1 75 ? 5.106 3.590 8.719 1.00 90.69 75 PRO A O 1
ATOM 646 N N . THR A 1 76 ? 7.119 4.178 7.987 1.00 88.69 76 THR A N 1
ATOM 647 C CA . THR A 1 76 ? 7.852 3.148 8.767 1.00 88.69 76 THR A CA 1
ATOM 648 C C . THR A 1 76 ? 8.717 3.710 9.890 1.00 88.69 76 THR A C 1
ATOM 650 O O . THR A 1 76 ? 9.307 2.948 10.646 1.00 88.69 76 THR A O 1
ATOM 653 N N . HIS A 1 77 ? 8.848 5.035 9.960 1.00 82.81 77 HIS A N 1
ATOM 654 C CA . HIS A 1 77 ? 9.745 5.733 10.890 1.00 82.81 77 HIS A CA 1
ATOM 655 C C . HIS A 1 77 ? 9.004 6.710 11.805 1.00 82.81 77 HIS A C 1
ATOM 657 O O . HIS A 1 77 ? 9.632 7.417 12.583 1.00 82.81 77 HIS A O 1
ATOM 663 N N . ILE A 1 78 ? 7.679 6.793 11.676 1.00 82.62 78 ILE A N 1
ATOM 664 C CA . ILE A 1 78 ? 6.849 7.752 12.400 1.00 82.62 78 ILE A CA 1
ATOM 665 C C . ILE A 1 78 ? 5.675 6.989 12.978 1.00 82.62 78 ILE A C 1
ATOM 667 O O . ILE A 1 78 ? 4.765 6.616 12.239 1.00 82.62 78 ILE A O 1
ATOM 671 N N . THR A 1 79 ? 5.684 6.803 14.288 1.00 86.19 79 THR A N 1
ATOM 672 C CA . THR A 1 79 ? 4.568 6.203 15.011 1.00 86.19 79 THR A CA 1
ATOM 673 C C . THR A 1 79 ? 3.717 7.338 15.578 1.00 86.19 79 THR A C 1
ATOM 675 O O . THR A 1 79 ? 4.180 8.056 16.467 1.00 86.19 79 THR A O 1
ATOM 678 N N . PRO A 1 80 ? 2.502 7.580 15.055 1.00 85.44 80 PRO A N 1
ATOM 679 C CA . PRO A 1 80 ? 1.629 8.601 15.621 1.00 85.44 80 PRO A CA 1
ATOM 680 C C . PRO A 1 80 ? 1.203 8.207 17.037 1.00 85.44 80 PRO A C 1
ATOM 682 O O . PRO A 1 80 ? 1.185 7.027 17.381 1.00 85.44 80 PRO A O 1
ATOM 685 N N . ILE A 1 81 ? 0.821 9.191 17.852 1.00 86.12 81 ILE A N 1
ATOM 686 C CA . ILE A 1 81 ? 0.179 8.927 19.150 1.00 86.12 81 ILE A CA 1
ATOM 687 C C . ILE A 1 81 ? -1.162 8.229 18.905 1.00 86.12 81 ILE A C 1
ATOM 689 O O . ILE A 1 81 ? -1.438 7.182 19.477 1.00 86.12 81 ILE A O 1
ATOM 693 N N . LYS A 1 82 ? -1.957 8.799 17.997 1.00 90.44 82 LYS A N 1
ATOM 694 C CA . LYS A 1 82 ? -3.253 8.294 17.551 1.00 90.44 82 LYS A CA 1
ATOM 695 C C . LYS A 1 82 ? -3.399 8.533 16.051 1.00 90.44 82 LYS A C 1
ATOM 697 O O . LYS A 1 82 ? -3.007 9.590 15.553 1.00 90.44 82 LYS A O 1
ATOM 702 N N . ALA A 1 83 ? -3.926 7.551 15.330 1.00 92.81 83 ALA A N 1
ATOM 703 C CA . ALA A 1 83 ? -4.162 7.621 13.894 1.00 92.81 83 ALA A CA 1
ATOM 704 C C . ALA A 1 83 ? -5.662 7.464 13.605 1.00 92.81 83 ALA A C 1
ATOM 706 O O . ALA A 1 83 ? -6.197 6.379 13.842 1.00 92.81 83 ALA A O 1
ATOM 707 N N . PRO A 1 84 ? -6.344 8.504 13.094 1.00 95.31 84 PRO A N 1
ATOM 708 C CA . PRO A 1 84 ? -7.753 8.401 12.743 1.00 95.31 84 PRO A CA 1
ATOM 709 C C . PRO A 1 84 ? -7.943 7.456 11.554 1.00 95.31 84 PRO A C 1
ATOM 711 O O . PRO A 1 84 ? -7.163 7.479 10.592 1.00 95.31 84 PRO A O 1
ATOM 714 N N . VAL A 1 85 ? -8.988 6.640 11.633 1.00 96.25 85 VAL A N 1
ATOM 715 C CA . VAL A 1 85 ? -9.472 5.751 10.583 1.00 96.25 85 VAL A CA 1
ATOM 716 C C . VAL A 1 85 ? -10.836 6.263 10.145 1.00 96.25 85 VAL A C 1
ATOM 718 O O . VAL A 1 85 ? -11.809 6.158 10.882 1.00 96.25 85 VAL A O 1
ATOM 721 N N . TYR A 1 86 ? -10.902 6.818 8.941 1.00 95.75 86 TYR A N 1
ATOM 722 C CA . TYR A 1 86 ? -12.142 7.272 8.330 1.00 95.75 86 TYR A CA 1
ATOM 723 C C . TYR A 1 86 ? -12.814 6.105 7.616 1.00 95.75 86 TYR A C 1
ATOM 725 O O . TYR A 1 86 ? -12.224 5.503 6.712 1.00 95.75 86 TYR A O 1
ATOM 733 N N . HIS A 1 87 ? -14.040 5.795 8.021 1.00 94.75 87 HIS A N 1
ATOM 734 C CA . HIS A 1 87 ? -14.852 4.745 7.424 1.00 94.75 87 HIS A CA 1
ATOM 735 C C . HIS A 1 87 ? -16.340 5.128 7.440 1.00 94.75 87 HIS A C 1
ATOM 737 O O . HIS A 1 87 ? -16.792 5.754 8.398 1.00 94.75 87 HIS A O 1
ATOM 743 N N . PRO A 1 88 ? -17.117 4.755 6.412 1.00 93.62 88 PRO A N 1
ATOM 744 C CA . PRO A 1 88 ? -18.559 4.974 6.422 1.00 93.62 88 PRO A CA 1
ATOM 745 C C . PRO A 1 88 ? -19.244 4.098 7.482 1.00 93.62 88 PRO A C 1
ATOM 747 O O . PRO A 1 88 ? -18.708 3.065 7.903 1.00 93.62 88 PRO A O 1
ATOM 750 N N . LYS A 1 89 ? -20.461 4.469 7.883 1.00 91.06 89 LYS A N 1
ATOM 751 C CA . LYS A 1 89 ? -21.270 3.788 8.912 1.00 91.06 89 LYS A CA 1
ATOM 752 C C . LYS A 1 89 ? -21.642 2.361 8.527 1.00 91.06 89 LYS A C 1
ATOM 754 O O . LYS A 1 89 ? -21.817 1.522 9.404 1.00 91.06 89 LYS A O 1
ATOM 759 N N . VAL A 1 90 ? -21.729 2.077 7.225 1.00 91.25 90 VAL A N 1
ATOM 760 C CA . VAL A 1 90 ? -21.978 0.723 6.701 1.00 91.25 90 VAL A CA 1
ATOM 761 C C . VAL A 1 90 ? -20.866 -0.266 7.075 1.00 91.25 90 VAL A C 1
ATOM 763 O O . VAL A 1 90 ? -21.103 -1.470 7.079 1.00 91.25 90 VAL A O 1
ATOM 766 N N . LEU A 1 91 ? -19.663 0.219 7.414 1.00 91.88 91 LEU A N 1
ATOM 767 C CA . LEU A 1 91 ? -18.538 -0.605 7.852 1.00 91.88 91 LEU A CA 1
ATOM 768 C C . LEU A 1 91 ? -18.333 -0.486 9.370 1.00 91.88 91 LEU A C 1
ATOM 770 O O . LEU A 1 91 ? -17.820 0.530 9.838 1.00 91.88 91 LEU A O 1
ATOM 774 N N . PRO A 1 92 ? -18.664 -1.520 10.165 1.00 93.25 92 PRO A N 1
ATOM 775 C CA . PRO A 1 92 ? -18.432 -1.483 11.603 1.00 93.25 92 PRO A CA 1
ATOM 776 C C . PRO A 1 92 ? -16.939 -1.523 11.943 1.00 93.25 92 PRO A C 1
ATOM 778 O O . PRO A 1 92 ? -16.188 -2.349 11.414 1.00 93.25 92 PRO A O 1
ATOM 781 N N . ALA A 1 93 ? -16.521 -0.697 12.904 1.00 94.31 93 ALA A N 1
ATOM 782 C CA . ALA A 1 93 ? -15.131 -0.596 13.353 1.00 94.31 93 ALA A CA 1
ATOM 783 C C . ALA A 1 93 ? -14.516 -1.951 13.762 1.00 94.31 93 ALA A C 1
ATOM 785 O O . ALA A 1 93 ? -13.361 -2.241 13.443 1.00 94.31 93 ALA A O 1
ATOM 786 N N . SER A 1 94 ? -15.299 -2.819 14.414 1.00 94.31 94 SER A N 1
ATOM 787 C CA . SER A 1 94 ? -14.867 -4.164 14.819 1.00 94.31 94 SER A CA 1
ATOM 788 C C . SER A 1 94 ? -14.489 -5.042 13.624 1.00 94.31 94 SER A C 1
ATOM 790 O O . SER A 1 94 ? -13.451 -5.708 13.654 1.00 94.31 94 SER A O 1
ATOM 792 N N . GLN A 1 95 ? -15.276 -4.993 12.544 1.00 94.62 95 GLN A N 1
ATOM 793 C CA . GLN A 1 95 ? -15.002 -5.747 11.322 1.00 94.62 95 GLN A CA 1
ATOM 794 C C . GLN A 1 95 ? -13.767 -5.202 10.600 1.00 94.62 95 GLN A C 1
ATOM 796 O O . GLN A 1 95 ? -12.932 -5.980 10.137 1.00 94.62 95 GLN A O 1
ATOM 801 N N . ILE A 1 96 ? -13.604 -3.874 10.552 1.00 95.31 96 ILE A N 1
ATOM 802 C CA . ILE A 1 96 ? -12.408 -3.232 9.987 1.00 95.31 96 ILE A CA 1
ATOM 803 C C . ILE A 1 96 ? -11.162 -3.681 10.744 1.00 95.31 96 ILE A C 1
ATOM 805 O O . ILE A 1 96 ? -10.199 -4.132 10.121 1.00 95.31 96 ILE A O 1
ATOM 809 N N . ARG A 1 97 ? -11.186 -3.627 12.080 1.00 95.94 97 ARG A N 1
ATOM 810 C CA . ARG A 1 97 ? -10.064 -4.069 12.913 1.00 95.94 97 ARG A CA 1
ATOM 811 C C . ARG A 1 97 ? -9.741 -5.543 12.684 1.00 95.94 97 ARG A C 1
ATOM 813 O O . ARG A 1 97 ? -8.589 -5.869 12.411 1.00 95.94 97 ARG A O 1
ATOM 820 N N . GLN A 1 98 ? -10.739 -6.427 12.740 1.00 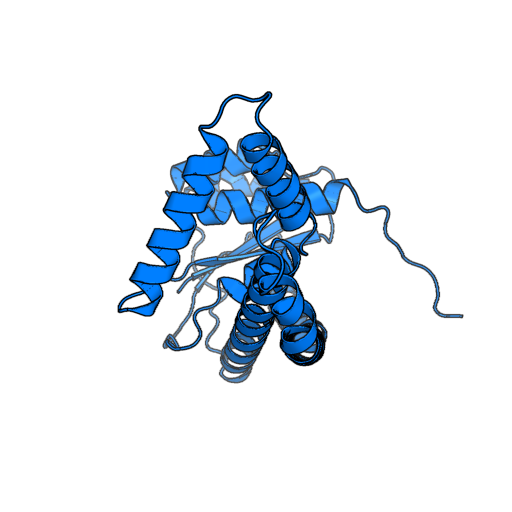95.94 98 GLN A N 1
ATOM 821 C CA . GLN A 1 98 ? -10.544 -7.863 12.518 1.00 95.94 98 GLN A CA 1
ATOM 822 C C . GLN A 1 98 ? -9.945 -8.144 11.135 1.00 95.94 98 GLN A C 1
ATOM 824 O O . GLN A 1 98 ? -9.032 -8.963 10.995 1.00 95.94 98 GLN A O 1
ATOM 829 N N . ARG A 1 99 ? -10.423 -7.438 10.108 1.00 95.62 99 ARG A N 1
ATOM 830 C CA . ARG A 1 99 ? -9.935 -7.593 8.740 1.00 95.62 99 ARG A CA 1
ATOM 831 C C . ARG A 1 99 ? -8.514 -7.074 8.564 1.00 95.62 99 ARG A C 1
ATOM 833 O O . ARG A 1 99 ? -7.726 -7.744 7.906 1.00 95.62 99 ARG A O 1
ATOM 840 N N . LEU A 1 100 ? -8.168 -5.940 9.173 1.00 96.25 100 LEU A N 1
ATOM 841 C CA . LEU A 1 100 ? -6.801 -5.416 9.177 1.00 96.25 100 LEU A CA 1
ATOM 842 C C . LEU A 1 100 ? -5.831 -6.383 9.862 1.00 96.25 100 LEU A C 1
ATOM 844 O O . LEU A 1 100 ? -4.784 -6.679 9.292 1.00 96.25 100 LEU A O 1
ATOM 848 N N . VAL A 1 101 ? -6.200 -6.931 11.026 1.00 97.25 101 VAL A N 1
ATOM 849 C CA . VAL A 1 101 ? -5.399 -7.948 11.733 1.00 97.25 101 VAL A CA 1
ATOM 850 C C . VAL A 1 101 ? -5.163 -9.165 10.839 1.00 97.25 101 VAL A C 1
ATOM 852 O O . VAL A 1 101 ? -4.024 -9.598 10.667 1.00 97.25 101 VAL A O 1
ATOM 855 N N . ARG A 1 102 ? -6.218 -9.685 10.199 1.00 97.12 102 ARG A N 1
ATOM 856 C CA . ARG A 1 102 ? -6.106 -10.819 9.271 1.00 97.12 102 ARG A CA 1
ATOM 857 C C . ARG A 1 102 ? -5.210 -10.498 8.074 1.00 97.12 102 ARG A C 1
ATOM 859 O O . ARG A 1 102 ? -4.348 -11.299 7.725 1.00 97.12 102 ARG A O 1
ATOM 866 N N . LEU A 1 103 ? -5.397 -9.327 7.468 1.00 96.00 103 LEU A N 1
ATOM 867 C CA . LEU A 1 103 ? -4.645 -8.888 6.296 1.00 96.00 103 LEU A CA 1
ATOM 868 C C . LEU A 1 103 ? -3.152 -8.733 6.613 1.00 96.00 103 LEU A C 1
ATOM 870 O O . LEU A 1 103 ? -2.310 -9.168 5.831 1.00 96.00 103 LEU A O 1
ATOM 874 N N . VAL A 1 104 ? -2.813 -8.148 7.764 1.00 97.56 104 VAL A N 1
ATOM 875 C CA . VAL A 1 104 ? -1.426 -8.031 8.238 1.00 97.56 104 VAL A CA 1
ATOM 876 C C . VAL A 1 104 ? -0.821 -9.414 8.476 1.00 97.56 104 VAL A C 1
ATOM 878 O O . VAL A 1 104 ? 0.271 -9.685 7.971 1.00 97.56 104 VAL A O 1
ATOM 881 N N . ALA A 1 105 ? -1.536 -10.302 9.174 1.00 97.69 105 ALA A N 1
ATOM 882 C CA . ALA A 1 105 ? -1.075 -11.660 9.462 1.00 97.69 105 ALA A CA 1
ATOM 883 C C . ALA A 1 105 ? -0.800 -12.475 8.184 1.00 97.69 105 ALA A C 1
ATOM 885 O O . ALA A 1 105 ? 0.178 -13.218 8.124 1.00 97.69 105 ALA A O 1
ATOM 886 N N . GLU A 1 106 ? -1.616 -12.299 7.142 1.00 96.56 106 GLU A N 1
ATOM 887 C CA . GLU A 1 106 ? -1.437 -12.958 5.845 1.00 96.56 106 GLU A CA 1
ATOM 888 C C . GLU A 1 106 ? -0.292 -12.334 5.025 1.00 96.56 106 GLU A C 1
ATOM 890 O O . GLU A 1 106 ? 0.589 -13.031 4.511 1.00 96.56 106 GLU A O 1
ATOM 895 N N . LYS A 1 107 ? -0.282 -11.003 4.885 1.00 96.56 107 LYS A N 1
ATOM 896 C CA . LYS A 1 107 ? 0.573 -10.309 3.909 1.00 96.56 107 LYS A CA 1
ATOM 897 C C . LYS A 1 107 ? 1.978 -10.004 4.434 1.00 96.56 107 LYS A C 1
ATOM 899 O O . LYS A 1 107 ? 2.916 -9.935 3.635 1.00 96.56 107 LYS A O 1
ATOM 904 N N . ARG A 1 108 ? 2.181 -9.882 5.753 1.00 97.25 108 ARG A N 1
ATOM 905 C CA . ARG A 1 108 ? 3.512 -9.676 6.361 1.00 97.25 108 ARG A CA 1
ATOM 906 C C . ARG A 1 108 ? 4.500 -10.810 6.029 1.00 97.25 108 ARG A C 1
ATOM 908 O O . ARG A 1 108 ? 5.561 -10.498 5.477 1.00 97.25 108 ARG A O 1
ATOM 915 N N . PRO A 1 109 ? 4.212 -12.104 6.296 1.00 97.81 109 PRO A N 1
ATOM 916 C CA . PRO A 1 109 ? 5.134 -13.190 5.953 1.00 97.81 109 PRO A CA 1
ATOM 917 C C . PRO A 1 109 ? 5.304 -13.348 4.438 1.00 97.81 109 PRO A C 1
ATOM 919 O O . PRO A 1 109 ? 6.415 -13.614 3.974 1.00 97.81 109 PRO A O 1
ATOM 922 N N . TYR A 1 110 ? 4.240 -13.113 3.661 1.00 97.44 110 TYR A N 1
ATOM 923 C CA . TYR A 1 110 ? 4.292 -13.103 2.200 1.00 97.44 110 TYR A CA 1
ATOM 924 C C . TYR A 1 110 ? 5.336 -12.099 1.687 1.00 97.44 110 TYR A C 1
ATOM 926 O O . TYR A 1 110 ? 6.292 -12.484 1.011 1.00 97.44 110 TYR A O 1
ATOM 934 N N . HIS A 1 111 ? 5.228 -10.822 2.062 1.00 97.94 111 HIS A N 1
ATOM 935 C CA . HIS A 1 111 ? 6.167 -9.799 1.601 1.00 97.94 111 HIS A CA 1
ATOM 936 C C . HIS A 1 111 ? 7.591 -10.024 2.123 1.00 97.94 111 HIS A C 1
ATOM 938 O O . HIS A 1 111 ? 8.541 -9.780 1.381 1.00 97.94 111 HIS A O 1
ATOM 944 N N . LYS A 1 112 ? 7.762 -10.569 3.337 1.00 98.00 112 LYS A N 1
ATOM 945 C CA . LYS A 1 112 ? 9.080 -10.962 3.865 1.00 98.00 112 LYS A CA 1
ATOM 946 C C . LYS A 1 112 ? 9.751 -12.032 2.999 1.00 98.00 112 LYS A C 1
ATOM 948 O O . LYS A 1 112 ? 10.919 -11.891 2.639 1.00 98.00 112 LYS A O 1
ATOM 953 N N . ARG A 1 113 ? 9.011 -13.086 2.638 1.00 98.00 113 ARG A N 1
ATOM 954 C CA . ARG A 1 113 ? 9.508 -14.178 1.788 1.00 98.00 113 ARG A CA 1
ATOM 955 C C . ARG A 1 113 ? 9.900 -13.667 0.407 1.00 98.00 113 ARG A C 1
ATOM 957 O O . ARG A 1 113 ? 10.999 -13.953 -0.056 1.00 98.00 113 ARG A O 1
ATOM 964 N N . TYR A 1 114 ? 9.027 -12.906 -0.249 1.00 97.12 114 TYR A N 1
ATOM 965 C CA . TYR A 1 114 ? 9.308 -12.417 -1.599 1.00 97.12 114 TYR A CA 1
ATOM 966 C C . TYR A 1 114 ? 10.362 -11.311 -1.637 1.00 97.12 114 TYR A C 1
ATOM 968 O O . TYR A 1 114 ? 11.083 -11.216 -2.627 1.00 97.12 114 TYR A O 1
ATOM 976 N N . PHE A 1 115 ? 10.524 -10.528 -0.568 1.00 97.88 115 PHE A N 1
ATOM 977 C CA . PHE A 1 115 ? 11.687 -9.659 -0.404 1.00 97.88 115 PHE A CA 1
ATOM 978 C C . PHE A 1 115 ? 12.985 -10.478 -0.423 1.00 97.88 115 PHE A C 1
ATOM 980 O O . PHE A 1 115 ? 13.856 -10.206 -1.246 1.00 97.88 115 PHE A O 1
ATOM 987 N N . ALA A 1 116 ? 13.080 -11.526 0.404 1.00 97.94 116 ALA A N 1
ATOM 988 C CA . ALA A 1 116 ? 14.258 -12.393 0.452 1.00 97.94 116 ALA A CA 1
ATOM 989 C C . ALA A 1 116 ? 14.536 -13.078 -0.898 1.00 97.94 116 ALA A C 1
ATOM 991 O O . ALA A 1 116 ? 15.669 -13.061 -1.375 1.00 97.94 116 ALA A O 1
ATOM 992 N N . LEU A 1 117 ? 13.496 -13.611 -1.550 1.00 97.19 117 LEU A N 1
ATOM 993 C CA . LEU A 1 117 ? 13.619 -14.198 -2.886 1.00 97.19 117 LEU A CA 1
ATOM 994 C C . LEU A 1 117 ? 14.098 -13.165 -3.913 1.00 97.19 117 LEU A C 1
ATOM 996 O O . LEU A 1 117 ? 15.023 -13.447 -4.663 1.00 97.19 117 LEU A O 1
ATOM 1000 N N . SER A 1 118 ? 13.524 -11.961 -3.937 1.00 95.88 118 SER A N 1
ATOM 1001 C CA . SER A 1 118 ? 13.926 -10.918 -4.896 1.00 95.88 118 SER A CA 1
ATOM 1002 C C . SER A 1 118 ? 15.386 -10.493 -4.688 1.00 95.88 118 SER A C 1
ATOM 1004 O O . SER A 1 118 ? 16.125 -10.322 -5.658 1.00 95.88 118 SER A O 1
ATOM 1006 N N . CYS A 1 119 ? 15.837 -10.403 -3.430 1.00 96.94 119 CYS A N 1
ATOM 1007 C CA . CYS A 1 119 ? 17.241 -10.158 -3.095 1.00 96.94 119 CYS A CA 1
ATOM 1008 C C . CYS A 1 119 ? 18.161 -11.275 -3.602 1.00 96.94 119 CYS A C 1
ATOM 1010 O O . CYS A 1 119 ? 19.221 -10.980 -4.147 1.00 96.94 119 CYS A O 1
ATOM 1012 N N . LEU A 1 120 ? 17.747 -12.541 -3.486 1.00 96.69 120 LEU A N 1
ATOM 1013 C CA . LEU A 1 120 ? 18.499 -13.681 -4.016 1.00 96.69 120 LEU A CA 1
ATOM 1014 C C . LEU A 1 120 ? 18.655 -13.615 -5.544 1.00 96.69 120 LEU A C 1
ATOM 1016 O O . LEU A 1 120 ? 19.692 -14.005 -6.070 1.00 96.69 120 LEU A O 1
ATOM 1020 N N . TRP A 1 121 ? 17.661 -13.080 -6.258 1.00 94.81 121 TRP A N 1
ATOM 1021 C CA . TRP A 1 121 ? 17.729 -12.888 -7.710 1.00 94.81 121 TRP A CA 1
ATOM 1022 C C . TRP A 1 121 ? 18.607 -11.700 -8.137 1.00 94.81 121 TRP A C 1
ATOM 1024 O O . TRP A 1 121 ? 18.947 -11.605 -9.317 1.00 94.81 121 TRP A O 1
ATOM 1034 N N . LEU A 1 122 ? 18.998 -10.793 -7.227 1.00 94.12 122 LEU A N 1
ATOM 1035 C CA . LEU A 1 122 ? 19.762 -9.589 -7.590 1.00 94.12 122 LEU A CA 1
ATOM 1036 C C . LEU A 1 122 ? 21.085 -9.900 -8.301 1.00 94.12 122 LEU A C 1
ATOM 1038 O O . LEU A 1 122 ? 21.268 -9.349 -9.389 1.00 94.12 122 LEU A O 1
ATOM 1042 N N . PRO A 1 123 ? 21.968 -10.782 -7.783 1.00 92.81 123 PRO A N 1
ATOM 1043 C CA . PRO A 1 123 ? 23.229 -11.107 -8.446 1.00 92.81 123 PRO A CA 1
ATOM 1044 C C . PRO A 1 123 ? 23.012 -11.643 -9.858 1.00 92.81 123 PRO A C 1
ATOM 1046 O O . PRO A 1 123 ? 23.705 -11.228 -10.781 1.00 92.81 123 PRO A O 1
ATOM 1049 N N . LEU A 1 124 ? 21.994 -12.492 -10.048 1.00 91.25 124 LEU A N 1
ATOM 1050 C CA . LEU A 1 124 ? 21.674 -13.025 -11.366 1.00 91.25 124 LEU A CA 1
ATOM 1051 C C . LEU A 1 124 ? 21.198 -11.924 -12.313 1.00 91.25 124 LEU A C 1
ATOM 1053 O O . LEU A 1 124 ? 21.658 -11.841 -13.442 1.00 91.25 124 LEU A O 1
ATOM 1057 N N . THR A 1 125 ? 20.297 -11.048 -11.873 1.00 90.19 125 THR A N 1
ATOM 1058 C CA . THR A 1 125 ? 19.830 -9.946 -12.728 1.00 90.19 125 THR A CA 1
ATOM 1059 C C . THR A 1 125 ? 20.919 -8.903 -13.001 1.00 90.19 125 THR A C 1
ATOM 1061 O O . THR A 1 125 ? 20.885 -8.222 -14.026 1.00 90.19 125 THR A O 1
ATOM 1064 N N . ALA A 1 126 ? 21.917 -8.797 -12.119 1.00 88.81 126 ALA A N 1
ATOM 1065 C CA . ALA A 1 126 ? 23.040 -7.883 -12.273 1.00 88.81 126 ALA A CA 1
ATOM 1066 C C . ALA A 1 126 ? 24.015 -8.319 -13.376 1.00 88.81 126 ALA A C 1
ATOM 1068 O O . ALA A 1 126 ? 24.612 -7.443 -14.004 1.00 88.81 126 ALA A O 1
ATOM 1069 N N . THR A 1 127 ? 24.138 -9.617 -13.682 1.00 87.56 127 THR A N 1
ATOM 1070 C CA . THR A 1 127 ? 25.027 -10.095 -14.762 1.00 87.56 127 THR A CA 1
ATOM 1071 C C . THR A 1 127 ? 24.609 -9.563 -16.135 1.00 87.56 127 THR A C 1
ATOM 1073 O O . THR A 1 127 ? 25.466 -9.249 -16.958 1.00 87.56 127 THR A O 1
ATOM 1076 N N . PHE A 1 128 ? 23.309 -9.330 -16.352 1.00 83.81 128 PHE A N 1
ATOM 1077 C CA . PHE A 1 128 ? 22.774 -8.710 -17.571 1.00 83.81 128 PHE A CA 1
ATOM 1078 C C . PHE A 1 128 ? 23.217 -7.250 -17.773 1.00 83.81 128 PHE A C 1
ATOM 1080 O O . PHE A 1 128 ? 23.013 -6.696 -18.850 1.00 83.81 128 PHE A O 1
ATOM 1087 N N . THR A 1 129 ? 23.859 -6.622 -16.781 1.00 79.94 129 THR A N 1
ATOM 1088 C CA . THR A 1 129 ? 24.434 -5.269 -16.914 1.00 79.94 129 THR A CA 1
ATOM 1089 C C . THR A 1 129 ? 25.656 -5.262 -17.831 1.00 79.94 129 THR A C 1
ATOM 1091 O O . THR A 1 129 ? 25.992 -4.225 -18.391 1.00 79.94 129 THR A O 1
ATOM 1094 N N . LEU A 1 130 ? 26.309 -6.412 -18.015 1.00 74.25 130 LEU A N 1
ATOM 1095 C CA . LEU A 1 130 ? 27.512 -6.533 -18.839 1.00 74.25 130 LEU A CA 1
ATOM 1096 C C . LEU A 1 130 ? 27.220 -6.484 -20.349 1.00 74.25 130 LEU A C 1
ATOM 1098 O O . LEU A 1 130 ? 28.157 -6.397 -21.136 1.00 74.25 130 LEU A O 1
ATOM 1102 N N . VAL A 1 131 ? 25.949 -6.526 -20.770 1.00 76.94 131 VAL A N 1
ATOM 1103 C CA . VAL A 1 131 ? 25.550 -6.518 -22.186 1.00 76.94 131 VAL A CA 1
ATOM 1104 C C . VAL A 1 131 ? 25.196 -5.085 -22.630 1.00 76.94 131 VAL A C 1
ATOM 1106 O O . VAL A 1 131 ? 24.151 -4.570 -22.236 1.00 76.94 131 VAL A O 1
ATOM 1109 N N . PRO A 1 132 ? 26.003 -4.425 -23.485 1.00 63.44 132 PRO A N 1
ATOM 1110 C CA . PRO A 1 132 ? 25.886 -2.986 -23.765 1.00 63.44 132 PRO A CA 1
ATOM 1111 C C . PRO A 1 132 ? 24.758 -2.575 -24.738 1.00 63.44 132 PRO A C 1
ATOM 1113 O O . PRO A 1 132 ? 24.663 -1.406 -25.100 1.00 63.44 132 PRO A O 1
ATOM 1116 N N . ILE A 1 133 ? 23.902 -3.500 -25.186 1.00 65.81 133 ILE A N 1
ATOM 1117 C CA . ILE A 1 133 ? 22.962 -3.259 -26.301 1.00 65.81 133 ILE A CA 1
ATOM 1118 C C . ILE A 1 133 ? 21.587 -2.738 -25.826 1.00 65.81 133 ILE A C 1
ATOM 1120 O O . ILE A 1 133 ? 20.897 -2.054 -26.581 1.00 65.81 133 ILE A O 1
ATOM 1124 N N . VAL A 1 134 ? 21.165 -3.020 -24.584 1.00 67.25 134 VAL A N 1
ATOM 1125 C CA . VAL A 1 134 ? 19.806 -2.709 -24.082 1.00 67.25 134 VAL A CA 1
ATOM 1126 C C . VAL A 1 134 ? 19.871 -2.235 -22.621 1.00 67.25 134 VAL A C 1
ATOM 1128 O O . VAL A 1 134 ? 20.666 -2.778 -21.855 1.00 67.25 134 VAL A O 1
ATOM 1131 N N . PRO A 1 135 ? 19.034 -1.267 -22.179 1.00 71.69 135 PRO A N 1
ATOM 1132 C CA . PRO A 1 135 ? 18.876 -0.979 -20.752 1.00 71.69 135 PRO A CA 1
ATOM 1133 C C . PRO A 1 135 ? 18.575 -2.268 -19.976 1.00 71.69 135 PRO A C 1
ATOM 1135 O O . PRO A 1 135 ? 17.739 -3.054 -20.419 1.00 71.69 135 PRO A O 1
ATOM 1138 N N . ASN A 1 136 ? 19.206 -2.484 -18.815 1.00 83.50 136 ASN A N 1
ATOM 1139 C CA . ASN A 1 136 ? 19.005 -3.700 -18.016 1.00 83.50 136 ASN A CA 1
ATOM 1140 C C . ASN A 1 136 ? 17.625 -3.706 -17.319 1.00 83.50 136 ASN A C 1
ATOM 1142 O O . ASN A 1 136 ? 17.506 -3.552 -16.102 1.00 83.50 136 ASN A O 1
ATOM 1146 N N . ILE A 1 137 ? 16.561 -3.858 -18.114 1.00 85.12 137 ILE A N 1
ATOM 1147 C CA . ILE A 1 137 ? 15.164 -3.963 -17.678 1.00 85.12 137 ILE A CA 1
ATOM 1148 C C . ILE A 1 137 ? 14.995 -5.069 -16.619 1.00 85.12 137 ILE A C 1
ATOM 1150 O O . ILE A 1 137 ? 14.318 -4.794 -15.625 1.00 85.12 137 ILE A O 1
ATOM 1154 N N . PRO A 1 138 ? 15.615 -6.267 -16.748 1.00 88.12 138 PRO A N 1
ATOM 1155 C CA . PRO A 1 138 ? 15.552 -7.293 -15.705 1.00 88.12 138 PRO A CA 1
ATOM 1156 C C . PRO A 1 138 ? 16.031 -6.808 -14.332 1.00 88.12 138 PRO A C 1
ATOM 1158 O O . PRO A 1 138 ? 15.330 -6.999 -13.337 1.00 88.12 138 PRO A O 1
ATOM 1161 N N . LEU A 1 139 ? 17.182 -6.133 -14.268 1.00 90.31 139 LEU A N 1
ATOM 1162 C CA . LEU A 1 139 ? 17.711 -5.588 -13.017 1.00 90.31 139 LEU A CA 1
ATOM 1163 C C . LEU A 1 139 ? 16.813 -4.491 -12.451 1.00 90.31 139 LEU A C 1
ATOM 1165 O O . LEU A 1 139 ? 16.510 -4.519 -11.260 1.00 90.31 139 LEU A O 1
ATOM 1169 N N . PHE A 1 140 ? 16.350 -3.552 -13.281 1.00 88.25 140 PHE A N 1
ATOM 1170 C CA . PHE A 1 140 ? 15.450 -2.490 -12.822 1.00 88.25 140 PHE A CA 1
ATOM 1171 C C . PHE A 1 140 ? 14.152 -3.055 -12.245 1.00 88.25 140 PHE A C 1
ATOM 1173 O O . PHE A 1 140 ? 13.710 -2.620 -11.181 1.00 88.25 140 PHE A O 1
ATOM 1180 N N . TYR A 1 141 ? 13.561 -4.050 -12.910 1.00 89.44 141 TYR A N 1
ATOM 1181 C CA . TYR A 1 141 ? 12.361 -4.709 -12.410 1.00 89.44 141 TYR A CA 1
ATOM 1182 C C . TYR A 1 141 ? 12.621 -5.429 -11.083 1.00 89.44 141 TYR A C 1
ATOM 1184 O O . TYR A 1 141 ? 11.835 -5.286 -10.146 1.00 89.44 141 TYR A O 1
ATOM 1192 N N . ASN A 1 142 ? 13.731 -6.160 -10.966 1.00 93.50 142 ASN A N 1
ATOM 1193 C CA . ASN A 1 142 ? 14.044 -6.874 -9.735 1.00 93.50 142 ASN A CA 1
ATOM 1194 C C . ASN A 1 142 ? 14.338 -5.914 -8.570 1.00 93.50 142 ASN A C 1
ATOM 1196 O O . ASN A 1 142 ? 13.800 -6.095 -7.482 1.00 93.50 142 ASN A O 1
ATOM 1200 N N . LEU A 1 143 ? 15.081 -4.826 -8.802 1.00 92.44 143 LEU A N 1
ATOM 1201 C CA . LEU A 1 143 ? 15.279 -3.753 -7.817 1.00 92.44 143 LEU A CA 1
ATOM 1202 C C . LEU A 1 143 ? 13.950 -3.139 -7.370 1.00 92.44 143 LEU A C 1
ATOM 1204 O O . LEU A 1 143 ? 13.727 -2.934 -6.175 1.00 92.44 143 LEU A O 1
ATOM 1208 N N . PHE A 1 144 ? 13.040 -2.891 -8.314 1.00 91.31 144 PHE A N 1
ATOM 1209 C CA . PHE A 1 144 ? 11.692 -2.442 -7.997 1.00 91.31 144 PHE A CA 1
ATOM 1210 C C . PHE A 1 144 ? 10.944 -3.461 -7.125 1.00 91.31 144 PHE A C 1
ATOM 1212 O O . PHE A 1 144 ? 10.336 -3.058 -6.135 1.00 91.31 144 PHE A O 1
ATOM 1219 N N . ARG A 1 145 ? 11.003 -4.769 -7.421 1.00 94.44 145 ARG A N 1
ATOM 1220 C CA . ARG A 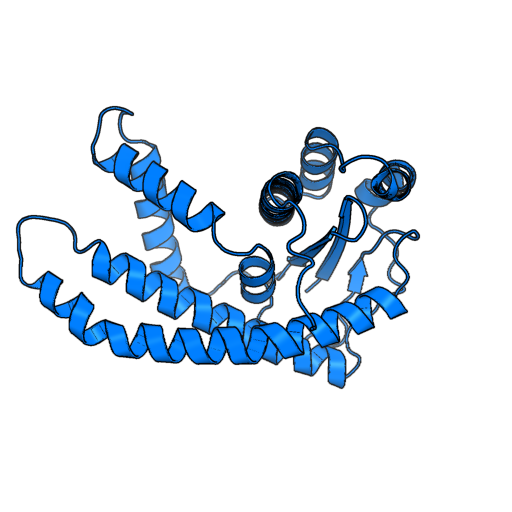1 145 ? 10.363 -5.808 -6.590 1.00 94.44 145 ARG A CA 1
ATOM 1221 C C . ARG A 1 145 ? 10.991 -5.923 -5.204 1.00 94.44 145 ARG A C 1
ATOM 1223 O O . ARG A 1 145 ? 10.240 -6.015 -4.234 1.00 94.44 145 ARG A O 1
ATOM 1230 N N . VAL A 1 146 ? 12.316 -5.830 -5.092 1.00 96.00 146 VAL A N 1
ATOM 1231 C CA . VAL A 1 146 ? 13.032 -5.755 -3.808 1.00 96.00 146 VAL A CA 1
ATOM 1232 C C . VAL A 1 146 ? 12.507 -4.583 -2.984 1.00 96.00 146 VAL A C 1
ATOM 1234 O O . VAL A 1 146 ? 12.049 -4.782 -1.860 1.00 96.00 146 VAL A O 1
ATOM 1237 N N . TYR A 1 147 ? 12.497 -3.375 -3.553 1.00 93.75 147 TYR A N 1
ATOM 1238 C CA . TYR A 1 147 ? 11.994 -2.185 -2.869 1.00 93.75 147 TYR A CA 1
ATOM 1239 C C . TYR A 1 147 ? 10.509 -2.311 -2.504 1.00 93.75 147 TYR A C 1
ATOM 1241 O O . TYR A 1 147 ? 10.126 -2.017 -1.372 1.00 93.75 147 TYR A O 1
ATOM 1249 N N . SER A 1 148 ? 9.671 -2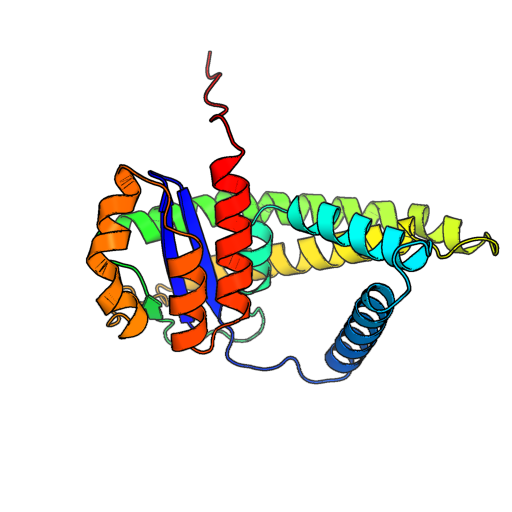.768 -3.437 1.00 93.81 148 SER A N 1
ATOM 1250 C CA . SER A 1 148 ? 8.222 -2.872 -3.250 1.00 93.81 148 SER A CA 1
ATOM 1251 C C . SER A 1 148 ? 7.878 -3.844 -2.122 1.00 93.81 148 SER A C 1
ATOM 1253 O O . SER A 1 148 ? 7.134 -3.483 -1.210 1.00 93.81 148 SER A O 1
ATOM 1255 N N . HIS A 1 149 ? 8.492 -5.032 -2.114 1.00 96.50 149 HIS A N 1
ATOM 1256 C CA . HIS A 1 149 ? 8.303 -6.015 -1.050 1.00 96.50 149 HIS A CA 1
ATOM 1257 C C . HIS A 1 149 ? 8.901 -5.572 0.282 1.00 96.50 149 HIS A C 1
ATOM 1259 O O . HIS A 1 149 ? 8.256 -5.756 1.310 1.00 96.50 149 HIS A O 1
ATOM 1265 N N . TYR A 1 150 ? 10.079 -4.945 0.283 1.00 96.38 150 TYR A N 1
ATOM 1266 C CA . TYR A 1 150 ? 10.670 -4.386 1.498 1.00 96.38 150 TYR A CA 1
ATOM 1267 C C . TYR A 1 150 ? 9.752 -3.341 2.143 1.00 96.38 150 TYR A C 1
ATOM 1269 O O . TYR A 1 150 ? 9.457 -3.413 3.338 1.00 96.38 150 TYR A O 1
ATOM 1277 N N . ARG A 1 151 ? 9.263 -2.381 1.349 1.00 94.81 151 ARG A N 1
ATOM 1278 C CA . ARG A 1 151 ? 8.368 -1.320 1.825 1.00 94.81 151 ARG A CA 1
ATOM 1279 C C . ARG A 1 151 ? 7.041 -1.878 2.320 1.00 94.81 151 ARG A C 1
ATOM 1281 O O . ARG A 1 151 ? 6.608 -1.475 3.393 1.00 94.81 151 ARG A O 1
ATOM 1288 N N . ALA A 1 152 ? 6.432 -2.814 1.593 1.00 96.56 152 ALA A N 1
ATOM 1289 C CA . ALA A 1 152 ? 5.192 -3.453 2.023 1.00 96.56 152 ALA A CA 1
ATOM 1290 C C . ALA A 1 152 ? 5.387 -4.287 3.303 1.00 96.56 152 ALA A C 1
ATOM 1292 O O . ALA A 1 152 ? 4.572 -4.209 4.214 1.00 96.56 152 ALA A O 1
ATOM 1293 N N . TYR A 1 153 ? 6.499 -5.021 3.425 1.00 97.88 153 TYR A N 1
ATOM 1294 C CA . TYR A 1 153 ? 6.844 -5.766 4.639 1.00 97.88 153 TYR A CA 1
ATOM 1295 C C . TYR A 1 153 ? 6.971 -4.846 5.859 1.00 97.88 153 TYR A C 1
ATOM 1297 O O . TYR A 1 153 ? 6.338 -5.090 6.885 1.00 97.88 153 TYR A O 1
ATOM 1305 N N . ARG A 1 154 ? 7.754 -3.766 5.745 1.00 96.81 154 ARG A N 1
ATOM 1306 C CA . ARG A 1 154 ? 7.953 -2.807 6.843 1.00 96.81 154 ARG A CA 1
ATOM 1307 C C . ARG A 1 154 ? 6.681 -2.028 7.176 1.00 96.81 154 ARG A C 1
ATOM 1309 O O . ARG A 1 154 ? 6.453 -1.728 8.341 1.00 96.81 154 ARG A O 1
ATOM 1316 N N . GLY A 1 155 ? 5.857 -1.717 6.178 1.00 96.44 155 GLY A N 1
ATOM 1317 C CA . GLY A 1 155 ? 4.556 -1.087 6.384 1.00 96.44 155 GLY A CA 1
ATOM 1318 C C . GLY A 1 155 ? 3.564 -2.003 7.099 1.00 96.44 155 GLY A C 1
ATOM 1319 O O . GLY A 1 155 ? 2.902 -1.563 8.034 1.00 96.44 155 GLY A O 1
ATOM 1320 N N . ALA A 1 156 ? 3.510 -3.285 6.726 1.00 97.44 156 ALA A N 1
ATOM 1321 C CA . ALA A 1 156 ? 2.699 -4.288 7.416 1.00 97.44 156 ALA A CA 1
ATOM 1322 C C . ALA A 1 156 ? 3.163 -4.498 8.863 1.00 97.44 156 ALA A C 1
ATOM 1324 O O . ALA A 1 156 ? 2.338 -4.545 9.764 1.00 97.44 156 ALA A O 1
ATOM 1325 N N . GLU A 1 157 ? 4.476 -4.569 9.097 1.00 97.19 157 GLU A N 1
ATOM 1326 C CA . GLU A 1 157 ? 5.056 -4.671 10.440 1.00 97.19 157 GLU A CA 1
ATOM 1327 C C . GLU A 1 157 ? 4.741 -3.453 11.315 1.00 97.19 157 GLU A C 1
ATOM 1329 O O . GLU A 1 157 ? 4.406 -3.612 12.483 1.00 97.19 157 GLU A O 1
ATOM 1334 N N . HIS A 1 158 ? 4.794 -2.241 10.763 1.00 96.44 158 HIS A N 1
ATOM 1335 C CA . HIS A 1 158 ? 4.412 -1.057 11.525 1.00 96.44 158 HIS A CA 1
ATOM 1336 C C . HIS A 1 158 ? 2.898 -0.993 11.768 1.00 96.44 158 HIS A C 1
ATOM 1338 O O . HIS A 1 158 ? 2.472 -0.621 12.855 1.00 96.44 158 HIS A O 1
ATOM 1344 N N . LEU A 1 159 ? 2.067 -1.403 10.806 1.00 96.56 159 LEU A N 1
ATOM 1345 C CA . LEU A 1 159 ? 0.621 -1.486 11.024 1.00 96.56 159 LEU A CA 1
ATOM 1346 C C . LEU A 1 159 ? 0.260 -2.503 12.119 1.00 96.56 159 LEU A C 1
ATOM 1348 O O . LEU A 1 159 ? -0.630 -2.234 12.920 1.00 96.56 159 LEU A O 1
ATOM 1352 N N . ASP A 1 160 ? 0.975 -3.627 12.184 1.00 96.88 160 ASP A N 1
ATOM 1353 C CA . ASP A 1 160 ? 0.861 -4.633 13.248 1.00 96.88 160 ASP A CA 1
ATOM 1354 C C . ASP A 1 160 ? 1.104 -4.018 14.638 1.00 96.88 160 ASP A C 1
ATOM 1356 O O . ASP A 1 160 ? 0.320 -4.212 15.568 1.00 96.88 160 ASP A O 1
ATOM 1360 N N . GLN A 1 161 ? 2.148 -3.190 14.759 1.00 95.81 161 GLN A N 1
ATOM 1361 C CA . GLN A 1 161 ? 2.454 -2.448 15.987 1.00 95.81 161 GLN A CA 1
ATOM 1362 C C . GLN A 1 161 ? 1.326 -1.478 16.352 1.00 95.81 161 GLN A C 1
ATOM 1364 O O . GLN A 1 161 ? 0.872 -1.465 17.491 1.00 95.81 161 GLN A O 1
ATOM 1369 N N . LEU A 1 162 ? 0.808 -0.716 15.383 1.00 95.75 162 LEU A N 1
ATOM 1370 C CA . LEU A 1 162 ? -0.294 0.225 15.622 1.00 95.75 162 LEU A CA 1
ATOM 1371 C C . LEU A 1 162 ? -1.590 -0.466 16.064 1.00 95.75 162 LEU A C 1
ATOM 1373 O O . LEU A 1 162 ? -2.340 0.104 16.855 1.00 95.75 162 LEU A O 1
ATOM 1377 N N . LEU A 1 163 ? -1.863 -1.666 15.546 1.00 95.50 163 LEU A N 1
ATOM 1378 C CA . LEU A 1 163 ? -3.013 -2.482 15.939 1.00 95.50 163 LEU A CA 1
ATOM 1379 C C . LEU A 1 163 ? -2.844 -3.064 17.347 1.00 95.50 163 LEU A C 1
ATOM 1381 O O . LEU A 1 163 ? -3.806 -3.066 18.116 1.00 95.50 163 LEU A O 1
ATOM 1385 N N . THR A 1 164 ? -1.635 -3.530 17.669 1.00 95.88 164 THR A N 1
ATOM 1386 C CA . THR A 1 164 ? -1.282 -4.122 18.969 1.00 95.88 164 THR A CA 1
ATOM 1387 C C . THR A 1 164 ? -1.299 -3.082 20.085 1.00 95.88 164 THR A C 1
ATOM 1389 O O . THR A 1 164 ? -1.801 -3.344 21.169 1.00 95.88 164 THR A O 1
ATOM 1392 N N . GLU A 1 165 ? -0.792 -1.883 19.806 1.00 95.62 165 GLU A N 1
ATOM 1393 C CA . GLU A 1 165 ? -0.755 -0.757 20.746 1.00 95.62 165 GLU A CA 1
ATOM 1394 C C . GLU A 1 165 ? -2.054 0.071 20.749 1.00 95.62 165 GLU A C 1
ATOM 1396 O O . GLU A 1 165 ? -2.100 1.139 21.354 1.00 95.62 165 GLU A O 1
ATOM 1401 N N . GLU A 1 166 ? -3.092 -0.379 20.034 1.00 93.94 166 GLU A N 1
ATOM 1402 C CA . GLU A 1 166 ? -4.414 0.266 19.956 1.00 93.94 166 GLU A CA 1
ATOM 1403 C C . GLU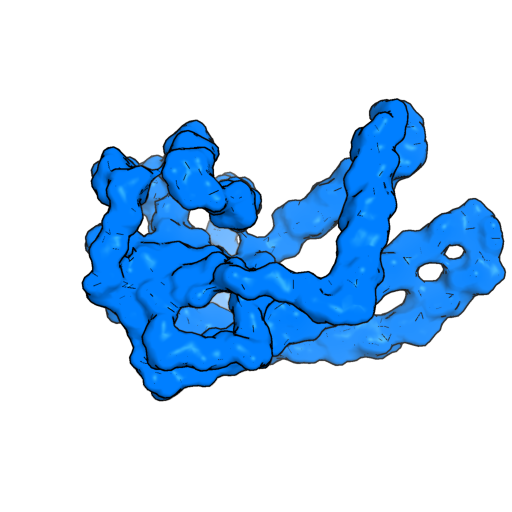 A 1 166 ? -4.368 1.758 19.576 1.00 93.94 166 GLU A C 1
ATOM 1405 O O . GLU A 1 166 ? -5.175 2.580 20.010 1.00 93.94 166 GLU A O 1
ATOM 1410 N N . ARG A 1 167 ? -3.429 2.125 18.696 1.00 93.94 167 ARG A N 1
ATOM 1411 C CA . ARG A 1 167 ? -3.240 3.516 18.255 1.00 93.94 167 ARG A CA 1
ATOM 1412 C C . ARG A 1 167 ? -4.191 3.948 17.138 1.00 93.94 167 ARG A C 1
ATOM 1414 O O . ARG A 1 167 ? -4.184 5.120 16.757 1.00 93.94 167 ARG A O 1
ATOM 1421 N N . LEU A 1 168 ? -4.978 3.029 16.577 1.00 94.69 168 LEU A N 1
ATOM 1422 C CA . LEU A 1 168 ? -5.967 3.326 15.537 1.00 94.69 168 LEU A CA 1
ATOM 1423 C C . LEU A 1 168 ? -7.289 3.783 16.164 1.00 94.69 168 LEU A C 1
ATOM 1425 O O . LEU A 1 168 ? -7.869 3.067 16.974 1.00 94.69 168 LEU A O 1
ATOM 1429 N N . GLN A 1 169 ? -7.781 4.954 15.762 1.00 94.69 169 GLN A N 1
ATOM 1430 C CA . GLN A 1 169 ? -9.042 5.515 16.247 1.00 94.69 169 GLN A CA 1
ATOM 1431 C C . GLN A 1 169 ? -10.131 5.403 15.187 1.00 94.69 169 GLN A C 1
ATOM 1433 O O . GLN A 1 169 ? -10.027 6.034 14.138 1.00 94.69 169 GLN A O 1
ATOM 1438 N N . PHE A 1 170 ? -11.187 4.652 15.479 1.00 93.50 170 PHE A N 1
ATOM 1439 C CA . PHE A 1 170 ? -12.292 4.430 14.543 1.00 93.50 170 PHE A CA 1
ATOM 1440 C C . PHE A 1 170 ? -13.449 5.428 14.727 1.00 93.50 170 PHE A C 1
ATOM 1442 O O . PHE A 1 170 ? -14.218 5.639 13.804 1.00 93.50 170 PHE A O 1
ATOM 1449 N N . ASP A 1 171 ? -13.515 6.140 15.855 1.00 88.62 171 ASP A N 1
ATOM 1450 C CA . ASP A 1 171 ? -14.608 7.084 16.160 1.00 88.62 171 ASP A CA 1
ATOM 1451 C C . ASP A 1 171 ? -14.410 8.488 15.551 1.00 88.62 171 ASP A C 1
ATOM 1453 O O . ASP A 1 171 ? -14.933 9.484 16.049 1.00 88.62 171 ASP A O 1
ATOM 1457 N N . SER A 1 172 ? -13.583 8.608 14.510 1.00 87.88 172 SER A N 1
ATOM 1458 C CA . SER A 1 172 ? -13.264 9.912 13.919 1.00 87.88 172 SER A CA 1
ATOM 1459 C C . SER A 1 172 ? -14.396 10.383 12.998 1.00 87.88 172 SER A C 1
ATOM 1461 O O . SER A 1 172 ? -14.875 9.579 12.198 1.00 87.88 172 SER A O 1
ATOM 1463 N N . PRO A 1 173 ? -14.798 11.670 13.043 1.00 89.19 173 PRO A N 1
ATOM 1464 C CA . PRO A 1 173 ? -15.822 12.191 12.143 1.00 89.19 173 PRO A CA 1
ATOM 1465 C C . PRO A 1 173 ? -15.357 12.070 10.693 1.00 89.19 173 PRO A C 1
ATOM 1467 O O . PRO A 1 173 ? -14.175 12.269 10.388 1.00 89.19 173 PRO A O 1
ATOM 1470 N N . LEU A 1 174 ? -16.280 11.720 9.803 1.00 90.31 174 LEU A N 1
ATOM 1471 C CA . LEU A 1 174 ? -15.961 11.498 8.405 1.00 90.31 174 LEU A CA 1
ATOM 1472 C C . LEU A 1 174 ? -15.730 12.860 7.718 1.00 90.31 174 LEU A C 1
ATOM 1474 O O . LEU A 1 174 ? -16.382 13.844 8.055 1.00 90.31 174 LEU A O 1
ATOM 1478 N N . PRO A 1 175 ? -14.786 12.985 6.773 1.00 92.44 175 PRO A N 1
ATOM 1479 C CA . PRO A 1 175 ? -14.621 14.232 6.032 1.00 92.44 175 PRO A CA 1
ATOM 1480 C C . PRO A 1 175 ? -15.892 14.581 5.245 1.00 92.44 175 PRO A C 1
ATOM 1482 O O . PRO A 1 175 ? -16.505 13.686 4.664 1.00 92.44 175 PRO A O 1
ATOM 1485 N N . SER A 1 176 ? -16.245 15.866 5.136 1.00 92.69 176 SER A N 1
ATOM 1486 C CA . SER A 1 176 ? -17.500 16.288 4.489 1.00 92.69 176 SER A CA 1
ATOM 1487 C C . SER A 1 176 ? -17.713 15.759 3.055 1.00 92.69 176 SER A C 1
ATOM 1489 O O . SER A 1 176 ? -18.846 15.381 2.747 1.00 92.69 176 SER A O 1
ATOM 1491 N N . PRO A 1 177 ? -16.684 15.608 2.185 1.00 92.44 177 PRO A N 1
ATOM 1492 C CA . PRO A 1 177 ? -16.869 14.978 0.871 1.00 92.44 177 PRO A CA 1
ATOM 1493 C C . PRO A 1 177 ? -17.241 13.491 0.935 1.00 92.44 177 PRO A C 1
ATOM 1495 O O . PRO A 1 177 ? -17.828 12.956 -0.003 1.00 92.44 177 PRO A O 1
ATOM 1498 N N . MET A 1 178 ? -16.863 12.794 2.007 1.00 92.06 178 MET A N 1
ATOM 1499 C CA . MET A 1 178 ? -17.240 11.398 2.230 1.00 92.06 178 MET A CA 1
ATOM 1500 C C . MET A 1 178 ? -18.633 11.310 2.852 1.00 92.06 178 MET A C 1
ATOM 1502 O O . MET A 1 178 ? -19.429 10.485 2.417 1.00 92.06 178 MET A O 1
ATOM 1506 N N . GLU A 1 179 ? -18.955 12.191 3.805 1.00 92.06 179 GLU A N 1
ATOM 1507 C CA . GLU A 1 179 ? -20.290 12.262 4.419 1.00 92.06 179 GLU A CA 1
ATOM 1508 C C . GLU A 1 179 ? -21.388 12.487 3.377 1.00 92.06 179 GLU A C 1
ATOM 1510 O O . GLU A 1 179 ? -22.431 11.837 3.422 1.00 92.06 179 GLU A O 1
ATOM 1515 N N . SER A 1 180 ? -21.143 13.347 2.383 1.00 92.31 180 SER A N 1
ATOM 1516 C CA . SER A 1 180 ? -22.097 13.604 1.296 1.00 92.31 180 SER A CA 1
ATOM 1517 C C . SER A 1 180 ? -22.362 12.387 0.399 1.00 92.31 180 SER A C 1
ATOM 1519 O O . SER A 1 180 ? -23.329 12.380 -0.361 1.00 92.31 180 SER A O 1
ATOM 1521 N N . ARG A 1 181 ? -21.524 11.348 0.490 1.00 93.81 181 ARG A N 1
ATOM 1522 C CA . ARG A 1 181 ? -21.577 10.121 -0.318 1.00 93.81 181 ARG A CA 1
ATOM 1523 C C . ARG A 1 181 ? -21.951 8.888 0.508 1.00 93.81 181 ARG A C 1
ATOM 1525 O O . ARG A 1 181 ? -21.851 7.770 0.008 1.00 93.81 181 ARG A O 1
ATOM 1532 N N . GLU A 1 182 ? -22.431 9.077 1.736 1.00 91.50 182 GLU A N 1
ATOM 1533 C CA . GLU A 1 182 ? -22.803 7.988 2.645 1.00 91.50 182 GLU A CA 1
ATOM 1534 C C . GLU A 1 182 ? -23.834 7.024 2.034 1.00 91.50 182 GLU A C 1
ATOM 1536 O O . GLU A 1 182 ? -23.697 5.808 2.157 1.00 91.50 182 GLU A O 1
ATOM 1541 N N . SER A 1 183 ? -24.822 7.547 1.297 1.00 90.81 183 SER A N 1
ATOM 1542 C CA . SER A 1 183 ? -25.811 6.725 0.583 1.00 90.81 183 SER A CA 1
ATOM 1543 C C . SER A 1 183 ? -25.170 5.825 -0.475 1.00 90.81 183 SER A C 1
ATOM 1545 O O . SER A 1 183 ? -25.491 4.642 -0.549 1.00 90.81 183 SER A O 1
ATOM 1547 N N . LEU A 1 184 ? -24.198 6.348 -1.230 1.00 92.19 184 LEU A N 1
ATOM 1548 C CA . LEU A 1 184 ? -23.462 5.574 -2.230 1.00 92.19 184 LEU A CA 1
ATOM 1549 C C . LEU A 1 184 ? -22.641 4.456 -1.583 1.00 92.19 184 LEU A C 1
ATOM 1551 O O . LEU A 1 184 ? -22.504 3.391 -2.179 1.00 92.19 184 LEU A O 1
ATOM 1555 N N . PHE A 1 185 ? -22.103 4.670 -0.375 1.00 91.31 185 PHE A N 1
ATOM 1556 C CA . PHE A 1 185 ? -21.422 3.610 0.370 1.00 91.31 185 PHE A CA 1
ATOM 1557 C C . PHE A 1 185 ? -22.391 2.509 0.809 1.00 91.31 185 PHE A C 1
ATOM 1559 O O . PHE A 1 185 ? -22.039 1.335 0.710 1.00 91.31 185 PHE A O 1
ATOM 1566 N N . CYS A 1 186 ? -23.612 2.847 1.226 1.00 88.75 186 CYS A N 1
ATOM 1567 C CA . CYS A 1 186 ? -24.643 1.855 1.550 1.00 88.75 186 CYS A CA 1
ATOM 1568 C C . CYS A 1 186 ? -25.041 1.003 0.331 1.00 88.75 186 CYS A C 1
ATOM 1570 O O . CYS A 1 186 ? -25.208 -0.212 0.455 1.00 88.75 186 CYS A O 1
ATOM 1572 N N . ASP A 1 187 ? -25.104 1.608 -0.856 1.00 90.94 187 ASP A N 1
ATOM 1573 C CA . ASP A 1 187 ? -25.474 0.918 -2.098 1.00 90.94 187 ASP A CA 1
ATOM 1574 C C . ASP A 1 187 ? -24.391 -0.042 -2.623 1.00 90.94 187 ASP A C 1
ATOM 1576 O O . ASP A 1 187 ? -24.673 -0.885 -3.484 1.00 90.94 187 ASP A O 1
ATOM 1580 N N . THR A 1 188 ? -23.169 0.005 -2.069 1.00 87.44 188 THR A N 1
ATOM 1581 C CA . THR A 1 188 ? -22.053 -0.867 -2.493 1.00 87.44 188 THR A CA 1
ATOM 1582 C C . THR A 1 188 ? -22.291 -2.361 -2.277 1.00 87.44 188 THR A C 1
ATOM 1584 O O . THR A 1 188 ? -21.591 -3.199 -2.855 1.00 87.44 188 THR A O 1
ATOM 1587 N N . LEU A 1 189 ? -23.293 -2.720 -1.471 1.00 82.69 189 LEU A N 1
ATOM 1588 C CA . LEU A 1 189 ? -23.755 -4.099 -1.309 1.00 82.69 189 LEU A CA 1
ATOM 1589 C C . LEU A 1 189 ? -24.381 -4.653 -2.598 1.00 82.69 189 LEU A C 1
ATOM 1591 O O . LEU A 1 189 ? -24.263 -5.847 -2.881 1.00 82.69 189 LEU A O 1
ATOM 1595 N N . ASN A 1 190 ? -25.007 -3.784 -3.394 1.00 87.19 190 ASN A N 1
ATOM 1596 C CA . ASN A 1 190 ? -25.759 -4.156 -4.589 1.00 87.19 190 ASN A CA 1
ATOM 1597 C C . ASN A 1 190 ? -25.008 -3.818 -5.880 1.00 87.19 190 ASN A C 1
ATOM 1599 O O . ASN A 1 190 ? -25.065 -4.585 -6.842 1.00 87.19 190 ASN A O 1
ATOM 1603 N N . GLN A 1 191 ? -24.304 -2.686 -5.914 1.00 89.31 191 GLN A N 1
ATOM 1604 C CA . GLN A 1 191 ? -23.638 -2.173 -7.112 1.00 89.31 191 GLN A CA 1
ATOM 1605 C C . GLN A 1 191 ? -22.203 -1.733 -6.810 1.00 89.31 191 GLN A C 1
ATOM 1607 O O . GLN A 1 191 ? -21.908 -1.335 -5.689 1.00 89.31 191 GLN A O 1
ATOM 1612 N N . PRO A 1 192 ? -21.274 -1.808 -7.775 1.00 90.19 192 PRO A N 1
ATOM 1613 C CA . PRO A 1 192 ? -19.915 -1.336 -7.554 1.00 90.19 192 PRO A CA 1
ATOM 1614 C C . PRO A 1 192 ? -19.895 0.188 -7.374 1.00 90.19 192 PRO A C 1
ATOM 1616 O O . PRO A 1 192 ? -20.596 0.918 -8.074 1.00 90.19 192 PRO A O 1
ATOM 1619 N N . PHE A 1 193 ? -19.058 0.674 -6.457 1.00 91.75 193 PHE A N 1
ATOM 1620 C CA . PHE A 1 193 ? -18.948 2.096 -6.149 1.00 91.75 193 PHE A CA 1
ATOM 1621 C C . PHE A 1 193 ? -18.535 2.899 -7.401 1.00 91.75 193 PHE A C 1
ATOM 1623 O O . PHE A 1 193 ? -17.506 2.576 -8.005 1.00 91.75 193 PHE A O 1
ATOM 1630 N N . PRO A 1 194 ? -19.283 3.939 -7.819 1.00 93.12 194 PRO A N 1
ATOM 1631 C CA . PRO A 1 194 ? -19.055 4.587 -9.109 1.00 93.12 194 PRO A CA 1
ATOM 1632 C C . PRO A 1 194 ? -17.671 5.237 -9.240 1.00 93.12 194 PRO A C 1
ATOM 1634 O O . PRO A 1 194 ? -17.250 6.027 -8.396 1.00 93.12 194 PRO A O 1
ATOM 1637 N N . VAL A 1 195 ? -16.987 5.002 -10.365 1.00 93.75 195 VAL A N 1
ATOM 1638 C CA . VAL A 1 195 ? -15.664 5.597 -10.651 1.00 93.75 195 VAL A CA 1
ATOM 1639 C C . VAL A 1 195 ? -15.708 7.132 -10.657 1.00 93.75 195 VAL A C 1
ATOM 1641 O O . VAL A 1 195 ? -14.781 7.787 -10.187 1.00 93.75 195 VAL A O 1
ATOM 1644 N N . THR A 1 196 ? -16.793 7.729 -11.149 1.00 94.62 196 THR A N 1
ATOM 1645 C CA . THR A 1 196 ? -17.005 9.188 -11.130 1.00 94.62 196 THR A CA 1
ATOM 1646 C C . THR A 1 196 ? -17.150 9.734 -9.708 1.00 94.62 196 THR A C 1
ATOM 1648 O O . THR A 1 196 ? -16.653 10.824 -9.411 1.00 94.62 196 THR A O 1
ATOM 1651 N N . ALA A 1 197 ? -17.766 8.961 -8.808 1.00 93.94 197 ALA A N 1
ATOM 1652 C CA . ALA A 1 197 ? -17.863 9.298 -7.392 1.00 93.94 197 ALA A CA 1
ATOM 1653 C C . ALA A 1 197 ? -16.489 9.229 -6.709 1.00 93.94 197 ALA A C 1
ATOM 1655 O O . ALA A 1 197 ? -16.167 10.135 -5.947 1.00 93.94 197 ALA A O 1
ATOM 1656 N N . ILE A 1 198 ? -15.649 8.235 -7.043 1.00 94.38 198 ILE A N 1
ATOM 1657 C CA . ILE A 1 198 ? -14.255 8.151 -6.560 1.00 94.38 198 ILE A CA 1
ATOM 1658 C C . ILE A 1 198 ? -13.482 9.415 -6.945 1.00 94.38 198 ILE A C 1
ATOM 1660 O O . ILE A 1 198 ? -12.912 10.073 -6.080 1.00 94.38 198 ILE A O 1
ATOM 1664 N N . ARG A 1 199 ? -13.491 9.772 -8.235 1.00 95.38 199 ARG A N 1
ATOM 1665 C CA . ARG A 1 199 ? -12.735 10.923 -8.757 1.00 95.38 199 ARG A CA 1
ATOM 1666 C C . ARG A 1 199 ? -13.170 12.239 -8.123 1.00 95.38 199 ARG A C 1
ATOM 1668 O O . ARG A 1 199 ? -12.334 12.983 -7.626 1.00 95.38 199 ARG A O 1
ATOM 1675 N N . SER A 1 200 ? -14.477 12.510 -8.109 1.00 95.94 200 SER A N 1
ATOM 1676 C CA . SER A 1 200 ? -15.011 13.747 -7.523 1.00 95.94 200 SER A CA 1
ATOM 1677 C C . SER A 1 200 ? -14.716 13.848 -6.025 1.00 95.94 200 SER A C 1
ATOM 1679 O O . SER A 1 200 ? -14.251 14.885 -5.565 1.00 95.94 200 SER A O 1
ATOM 1681 N N . MET A 1 201 ? -14.884 12.752 -5.277 1.00 94.75 201 MET A N 1
ATOM 1682 C CA . MET A 1 201 ? -14.589 12.706 -3.844 1.00 94.75 201 MET A CA 1
ATOM 1683 C C . MET A 1 201 ? -13.111 12.968 -3.551 1.00 94.75 201 MET A C 1
ATOM 1685 O O . MET A 1 201 ? -12.782 13.771 -2.684 1.00 94.75 201 MET A O 1
ATOM 1689 N N . CYS A 1 202 ? -12.203 12.290 -4.256 1.00 94.44 202 CYS A N 1
ATOM 1690 C CA . CYS A 1 202 ? -10.770 12.453 -4.026 1.00 94.44 202 CYS A CA 1
ATOM 1691 C C . CYS A 1 202 ? -10.261 13.829 -4.460 1.00 94.44 202 CYS A C 1
ATOM 1693 O O . CYS A 1 202 ? -9.357 14.354 -3.813 1.00 94.44 202 CYS A O 1
ATOM 1695 N N . HIS A 1 203 ? -10.859 14.421 -5.496 1.00 94.62 203 HIS A N 1
ATOM 1696 C CA . HIS A 1 203 ? -10.590 15.796 -5.905 1.00 94.62 203 HIS A CA 1
ATOM 1697 C C . HIS A 1 203 ? -11.049 16.806 -4.841 1.00 94.62 203 HIS A C 1
ATOM 1699 O O . HIS A 1 203 ? -10.283 17.688 -4.472 1.00 94.62 203 HIS A O 1
ATOM 1705 N N . GLU A 1 204 ? -12.259 16.659 -4.289 1.00 94.50 204 GLU A N 1
ATOM 1706 C CA . GLU A 1 204 ? -12.765 17.508 -3.192 1.00 94.50 204 GLU A CA 1
ATOM 1707 C C . GLU A 1 204 ? -11.933 17.383 -1.904 1.00 94.50 204 GLU A C 1
ATOM 1709 O O . GLU A 1 204 ? -11.814 18.344 -1.148 1.00 94.50 204 GLU A O 1
ATOM 1714 N N . LEU A 1 205 ? -11.349 16.209 -1.652 1.00 91.88 205 LEU A N 1
ATOM 1715 C CA . LEU A 1 205 ? -10.462 15.967 -0.510 1.00 91.88 205 LEU A CA 1
ATOM 1716 C C . LEU A 1 205 ? -9.018 16.446 -0.735 1.00 91.88 205 LEU A C 1
ATOM 1718 O O . LEU A 1 205 ? -8.243 16.434 0.221 1.00 91.88 205 LEU A O 1
ATOM 1722 N N . ASP A 1 206 ? -8.649 16.815 -1.966 1.00 92.62 206 ASP A N 1
ATOM 1723 C CA . ASP A 1 206 ? -7.266 17.073 -2.393 1.00 92.62 206 ASP A CA 1
ATOM 1724 C C . ASP A 1 206 ? -6.319 15.880 -2.112 1.00 92.62 206 ASP A C 1
ATOM 1726 O O . ASP A 1 206 ? -5.208 16.009 -1.593 1.00 92.62 206 ASP A O 1
ATOM 1730 N N . LEU A 1 207 ? -6.788 14.659 -2.414 1.00 91.19 207 LEU A N 1
ATOM 1731 C CA . LEU A 1 207 ? -6.076 13.397 -2.158 1.00 91.19 207 LEU A CA 1
ATOM 1732 C C . LEU A 1 207 ? -5.845 12.584 -3.446 1.00 91.19 207 LEU A C 1
ATOM 1734 O O . LEU A 1 207 ? -6.453 11.524 -3.629 1.00 91.19 207 LEU A O 1
ATOM 1738 N N . PRO A 1 208 ? -4.907 12.988 -4.321 1.00 90.94 208 PRO A N 1
ATOM 1739 C CA . PRO A 1 208 ? -4.663 12.291 -5.590 1.00 90.94 208 PRO A CA 1
ATOM 1740 C C . PRO A 1 208 ? -4.149 10.852 -5.404 1.00 90.94 208 PRO A C 1
ATOM 1742 O O . PRO A 1 208 ? -4.473 9.954 -6.180 1.00 90.94 208 PRO A O 1
ATOM 1745 N N . LEU A 1 209 ? -3.374 10.582 -4.346 1.00 90.75 209 LEU A N 1
ATOM 1746 C CA . LEU A 1 209 ? -2.897 9.221 -4.058 1.00 90.75 209 LEU A CA 1
ATOM 1747 C C . LEU A 1 209 ? -4.020 8.291 -3.585 1.00 90.75 209 LEU A C 1
ATOM 1749 O O . LEU A 1 209 ? -3.961 7.089 -3.850 1.00 90.75 209 LEU A O 1
ATOM 1753 N N . LEU A 1 210 ? -5.032 8.839 -2.905 1.00 93.25 210 LEU A N 1
ATOM 1754 C CA . LEU A 1 210 ? -6.220 8.084 -2.525 1.00 93.25 210 LEU A CA 1
ATOM 1755 C C . LEU A 1 210 ? -6.992 7.678 -3.781 1.00 93.25 210 LEU A C 1
ATOM 1757 O O . LEU A 1 210 ? -7.352 6.510 -3.902 1.00 93.25 210 LEU A O 1
ATOM 1761 N N . GLU A 1 211 ? -7.159 8.592 -4.743 1.00 94.31 211 GLU A N 1
ATOM 1762 C CA . GLU A 1 211 ? -7.805 8.294 -6.027 1.00 94.31 211 GLU A CA 1
ATOM 1763 C C . GLU A 1 211 ? -7.128 7.110 -6.724 1.00 94.31 211 GLU A C 1
ATOM 1765 O O . GLU A 1 211 ? -7.784 6.123 -7.053 1.00 94.31 211 GLU A O 1
ATOM 1770 N N . ILE A 1 212 ? -5.800 7.150 -6.875 1.00 92.25 212 ILE A N 1
ATOM 1771 C CA . ILE A 1 212 ? -5.035 6.073 -7.521 1.00 92.25 212 ILE A CA 1
ATOM 1772 C C . ILE A 1 212 ? -5.219 4.740 -6.781 1.00 92.25 212 ILE A C 1
ATOM 1774 O O . ILE A 1 212 ? -5.415 3.700 -7.416 1.00 92.25 212 ILE A O 1
ATOM 1778 N N . SER A 1 213 ? -5.161 4.749 -5.445 1.00 92.06 213 SER A N 1
ATOM 1779 C CA . SER A 1 213 ? -5.385 3.550 -4.629 1.00 92.06 213 SER A CA 1
ATOM 1780 C C . SER A 1 213 ? -6.785 2.969 -4.835 1.00 92.06 213 SER A C 1
ATOM 1782 O O . SER A 1 213 ? -6.914 1.758 -5.026 1.00 92.06 213 SER A O 1
ATOM 1784 N N . LEU A 1 214 ? -7.816 3.816 -4.833 1.00 93.75 214 LEU A N 1
ATOM 1785 C CA . LEU A 1 214 ? -9.206 3.398 -5.006 1.00 93.75 214 LEU A CA 1
ATOM 1786 C C . LEU A 1 214 ? -9.479 2.890 -6.416 1.00 93.75 214 LEU A C 1
ATOM 1788 O O . LEU A 1 214 ? -10.108 1.848 -6.561 1.00 93.75 214 LEU A O 1
ATOM 1792 N N . LEU A 1 215 ? -8.961 3.556 -7.447 1.00 93.62 215 LEU A N 1
ATOM 1793 C CA . LEU A 1 215 ? -9.118 3.117 -8.833 1.00 93.62 215 LEU A CA 1
ATOM 1794 C C . LEU A 1 215 ? -8.420 1.777 -9.094 1.00 93.62 215 LEU A C 1
ATOM 1796 O O . LEU A 1 215 ? -8.991 0.922 -9.771 1.00 93.62 215 LEU A O 1
ATOM 1800 N N . ARG A 1 216 ? -7.226 1.544 -8.525 1.00 91.62 216 ARG A N 1
ATOM 1801 C CA . ARG A 1 216 ? -6.571 0.224 -8.607 1.00 91.62 216 ARG A CA 1
ATOM 1802 C C . ARG A 1 216 ? -7.389 -0.859 -7.933 1.00 91.62 216 ARG A C 1
ATOM 1804 O O . ARG A 1 216 ? -7.586 -1.918 -8.523 1.00 91.62 216 ARG A O 1
ATOM 1811 N N . ALA A 1 217 ? -7.839 -0.600 -6.709 1.00 92.31 217 ALA A N 1
ATOM 1812 C CA . ALA A 1 217 ? -8.663 -1.549 -5.983 1.00 92.31 217 ALA A CA 1
ATOM 1813 C C . ALA A 1 217 ? -9.948 -1.839 -6.779 1.00 92.31 217 ALA A C 1
ATOM 1815 O O . ALA A 1 217 ? -10.214 -2.999 -7.068 1.00 92.31 217 ALA A O 1
ATOM 1816 N N . HIS A 1 218 ? -10.635 -0.807 -7.278 1.00 92.06 218 HIS A N 1
ATOM 1817 C CA . HIS A 1 218 ? -11.845 -0.931 -8.096 1.00 92.06 218 HIS A CA 1
ATOM 1818 C C . HIS A 1 218 ? -11.629 -1.763 -9.379 1.00 92.06 218 HIS A C 1
ATOM 1820 O O . HIS A 1 218 ? -12.448 -2.614 -9.734 1.00 92.06 218 HIS A O 1
ATOM 1826 N N . GLY A 1 219 ? -10.499 -1.568 -10.067 1.00 89.06 219 GLY A N 1
ATOM 1827 C CA . GLY A 1 219 ? -10.142 -2.359 -11.249 1.00 89.06 219 GLY A CA 1
ATOM 1828 C C . GLY A 1 219 ? -9.873 -3.835 -10.934 1.00 89.06 219 GLY A C 1
ATOM 1829 O O . GLY A 1 219 ? -10.246 -4.713 -11.710 1.00 89.06 219 GLY A O 1
ATOM 1830 N N . GLN A 1 220 ? -9.271 -4.129 -9.779 1.00 86.94 220 GLN A N 1
ATOM 1831 C CA . GLN A 1 220 ? -8.996 -5.502 -9.338 1.00 86.94 220 GLN A CA 1
ATOM 1832 C C . GLN A 1 220 ? -10.256 -6.217 -8.828 1.00 86.94 220 GLN A C 1
ATOM 1834 O O . GLN A 1 220 ? -10.392 -7.430 -9.002 1.00 86.94 220 GLN A O 1
ATOM 1839 N N . THR A 1 221 ? -11.198 -5.471 -8.250 1.00 76.75 221 THR A N 1
ATOM 1840 C CA . THR A 1 221 ? -12.481 -5.990 -7.761 1.00 76.75 221 THR A CA 1
ATOM 1841 C C . THR A 1 221 ? -13.437 -6.359 -8.890 1.00 76.75 221 THR A C 1
ATOM 1843 O O . THR A 1 221 ? -14.082 -7.400 -8.825 1.00 76.75 221 THR A O 1
ATOM 1846 N N . ALA A 1 222 ? -13.472 -5.571 -9.970 1.00 64.44 222 ALA A N 1
ATOM 1847 C CA . ALA A 1 222 ? -14.328 -5.839 -11.129 1.00 64.44 222 ALA A CA 1
ATOM 1848 C C . ALA A 1 222 ? -13.868 -7.049 -11.974 1.00 64.44 222 ALA A C 1
ATOM 1850 O O . ALA A 1 222 ? -14.670 -7.642 -12.690 1.00 64.44 222 ALA A O 1
ATOM 1851 N N . GLY A 1 223 ? -12.584 -7.421 -11.898 1.00 54.09 223 GLY A N 1
ATOM 1852 C CA . GLY A 1 223 ? -11.976 -8.489 -12.703 1.00 54.09 223 GLY A CA 1
ATOM 1853 C C . GLY A 1 223 ? -11.818 -9.848 -12.011 1.00 54.09 223 GLY A C 1
ATOM 1854 O O . GLY A 1 223 ? -11.265 -10.763 -12.619 1.00 54.09 223 GLY A O 1
ATOM 1855 N N . THR A 1 224 ? -12.250 -10.007 -10.756 1.00 41.81 224 THR A N 1
ATOM 1856 C CA . THR A 1 224 ? -12.083 -11.259 -9.998 1.00 41.81 224 THR A CA 1
ATOM 1857 C C . THR A 1 224 ? -13.400 -12.039 -9.884 1.00 41.81 224 THR A C 1
ATOM 1859 O O . THR A 1 224 ? -14.203 -11.749 -8.997 1.00 41.81 224 THR A O 1
ATOM 1862 N N . PRO A 1 225 ? -13.638 -13.090 -10.699 1.00 36.16 225 PRO A N 1
ATOM 1863 C CA . PRO A 1 225 ? -14.540 -14.148 -10.274 1.00 36.16 225 PRO A CA 1
ATOM 1864 C C . PRO A 1 225 ? -13.884 -14.822 -9.065 1.00 36.16 225 PRO A C 1
ATOM 1866 O O . PRO A 1 225 ? -12.745 -15.285 -9.115 1.00 36.16 225 PRO A O 1
ATOM 1869 N N . HIS A 1 226 ? -14.584 -14.780 -7.941 1.00 37.03 226 HIS A N 1
ATOM 1870 C CA . HIS A 1 226 ? -14.142 -15.287 -6.654 1.00 37.03 226 HIS A CA 1
ATOM 1871 C C . HIS A 1 226 ? -13.648 -16.741 -6.785 1.00 37.03 226 HIS A C 1
ATOM 1873 O O . HIS A 1 226 ? -14.437 -17.657 -7.011 1.00 37.03 226 HIS A O 1
ATOM 1879 N N . SER A 1 227 ? -12.340 -16.965 -6.629 1.00 31.98 227 SER A N 1
ATOM 1880 C CA . SER A 1 227 ? -11.761 -18.294 -6.402 1.00 31.98 227 SER A CA 1
ATOM 1881 C C . SER A 1 227 ? -12.109 -18.748 -4.981 1.00 31.98 227 SER A C 1
ATOM 1883 O O . SER A 1 227 ? -11.256 -18.801 -4.098 1.00 31.98 227 SER A O 1
ATOM 1885 N N . SER A 1 228 ? -13.385 -19.053 -4.757 1.00 37.50 228 SER A N 1
ATOM 1886 C CA . SER A 1 228 ? -13.831 -19.934 -3.683 1.00 37.50 228 SER A CA 1
ATOM 1887 C C . SER A 1 228 ? -13.929 -21.345 -4.261 1.00 37.50 228 SER A C 1
ATOM 1889 O O . SER A 1 228 ? -14.839 -21.622 -5.042 1.00 37.50 228 SER A O 1
ATOM 1891 N N . LYS A 1 229 ? -12.919 -22.174 -3.962 1.00 35.25 229 LYS A N 1
ATOM 1892 C CA . LYS A 1 229 ? -12.814 -23.653 -4.059 1.00 35.25 229 LYS A CA 1
ATOM 1893 C C . LYS A 1 229 ? -11.308 -23.979 -3.965 1.00 35.25 229 LYS A C 1
ATOM 1895 O O . LYS A 1 229 ? -10.537 -23.422 -4.732 1.00 35.25 229 LYS A O 1
ATOM 1900 N N . LYS A 1 230 ? -10.782 -24.811 -3.065 1.00 30.94 230 LYS A N 1
ATOM 1901 C CA . LYS A 1 230 ? -11.329 -25.980 -2.369 1.00 30.94 230 LYS A CA 1
ATOM 1902 C C . LYS A 1 230 ? -10.738 -26.089 -0.957 1.00 30.94 230 LYS A C 1
ATOM 1904 O O . LYS A 1 230 ? -9.521 -26.054 -0.798 1.00 30.94 230 LYS A O 1
ATOM 1909 N N . SER A 1 231 ? -11.6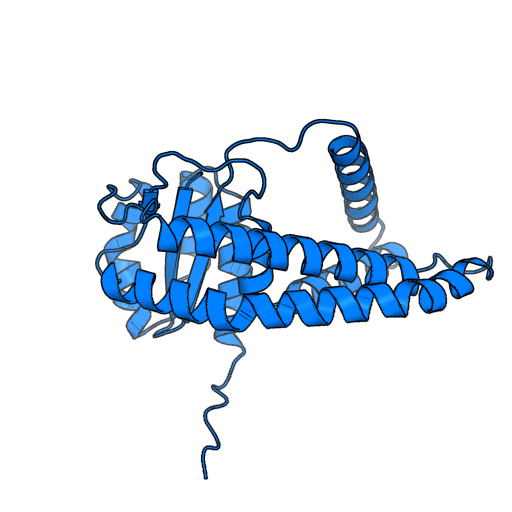08 -26.282 0.024 1.00 35.78 231 SER A N 1
ATOM 1910 C CA . SER A 1 231 ? -11.359 -27.168 1.157 1.00 35.78 231 SER A CA 1
ATOM 1911 C C . SER A 1 231 ? -12.205 -28.412 0.900 1.00 35.78 231 SER A C 1
ATOM 1913 O O . SER A 1 231 ? -13.421 -28.349 1.057 1.00 35.78 231 SER A O 1
ATOM 1915 N N . GLU A 1 232 ? -11.564 -29.466 0.414 1.00 35.19 232 GLU A N 1
ATOM 1916 C CA . GLU A 1 232 ? -11.984 -30.872 0.461 1.00 35.19 232 GLU A CA 1
ATOM 1917 C C . GLU A 1 232 ? -10.702 -31.703 0.492 1.00 35.19 232 GLU A C 1
ATOM 1919 O O . GLU A 1 232 ? -9.799 -31.385 -0.323 1.00 35.19 232 GLU A O 1
#

Secondary structure (DSSP, 8-state):
-EEEEEEEETTEEEEEEE--S---SHHHHHHHHHHHHHHHHHTS-TTSHHHHHHHHHHHHHHTS-HHHHHHHHS-SS---S-EEEE--TTS-HHHHHHHHHHHHHHHHHHHHHHHHHHHHHHHHHHHGGG-TTS--HHHHHHHHHHHHHHHHHHHHHHHHHHHHTT-EE--PPPPHHHHTTHHHHHHTTTSPPPHHHHHHHHHHTT-HHHHHHHHHHHHHHHT---------

pLDDT: mean 88.37, std 12.66, range [30.94, 98.0]

Sequence (232 aa):
MRFFVLPLFKDQWAFHCQASIPPTGRIARWVDYASRKWEGLAETPTKSWKNRLYQTGMRLMDRIDHHEWFFKSVPTHITPIKAPVYHPKVLPASQIRQRLVRLVAEKRPYHKRYFALSCLWLPLTATFTLVPIVPNIPLFYNLFRVYSHYRAYRGAEHLDQLLTEERLQFDSPLPSPMESRESLFCDTLNQPFPVTAIRSMCHELDLPLLEISLLRAHGQTAGTPHSSKKSE

InterPro domains:
  IPR018786 Mitochondrial K+-H+ exchange-related [PF10173] (2-163)
  IPR018786 Mitochondrial K+-H+ exchange-related [PTHR28062] (32-217)

Foldseek 3Di:
DAWEWAQFAAPQIFIADADPDQDDDDVSVVVVVVVVVLVVLCVDDCPDVSVVVSVVVVVVVLPPPLLLVRLLNQDQPDDDQAYEYADFPVDDPVNVLVVLLVSLVVLLVVLVVQLVVLVVCQVVLVVVVPDPPDDSPSNVVSVVSNVSSVSSNSSSVSSNVCSVVVRYDHPDDHPPLVVVCSVLRVCSHPDGRDLVSLVVSCVVVVHVVSNVSSVSSNVVVVPDPDPPDDDD

Organism: NCBI:txid1520584

Radius of gyration: 19.33 Å; chains: 1; bounding box: 53×48×52 Å